Protein AF-A0A2E3AUA0-F1 (afdb_monomer_lite)

Secondary structure (DSSP, 8-state):
----PPP----TT---HHHHHHHHHHS--------TT-----TT----HHHHHHHHS---TTSPPPPPPPS--PPP-PPPPP-PPPPEEE---HHHHHHHHHHHHHHHHTS----------EEE--HHHHHSSTT-STT-EEEEEE-TTSSEEEEEEE-HHHHHHHHHHHTT------PPPPPPHHHHHHHHT-

Radius of gyration: 30.03 Å; chains: 1; bounding box: 67×58×74 Å

Sequence (194 aa):
MTNDLPLAADDGWDMSPRREADIMLDMPTTFEPITPDRPIPTSRGVLSAAEIEALLRPNLDDMPEPESEPVKVTDVDVPNLRKLAPAEPTEITEDARRIASRLTLALRDGCGLKAAALARASARGSFDQGLATECAGRGSAIACYSAPGGEIAAMLVISASLANALIETACGGKPTQGHHRALTPMDAALLEGL

pLDDT: mean 77.23, std 15.39, range [37.91, 96.12]

Foldseek 3Di:
DDDDDDDDDPPVVDDPPVNVVVVVVPPPPPPPPPDVPDWDDDPPGDDDPVVVVCVVDPPCVPPPDPDPDPPDDDDDPDDDDPPDDAFAWDDCDPVNQVVQQVVCVCCCPVQVHNDGGGDDTDGDDDPVNVCSDPQHDAQKDKDFDDDPVRHGPDIDIGHNQRLQQSLCSLVVHHRDPDDRHHQDPVSVVSVVSD

Structure (mmCIF, N/CA/C/O backbone):
data_AF-A0A2E3AUA0-F1
#
_entry.id   AF-A0A2E3AUA0-F1
#
loop_
_atom_site.group_PDB
_atom_site.id
_atom_site.type_symbol
_atom_site.label_atom_id
_atom_site.label_alt_id
_atom_site.label_comp_id
_atom_site.label_asym_id
_atom_site.label_entity_id
_atom_site.label_seq_id
_atom_site.pdbx_PDB_ins_code
_atom_site.Cartn_x
_atom_site.Cartn_y
_atom_site.Cartn_z
_atom_site.occupancy
_atom_site.B_iso_or_equiv
_atom_site.auth_seq_id
_atom_site.auth_comp_id
_atom_site.auth_asym_id
_atom_site.auth_atom_id
_atom_site.pdbx_PDB_model_num
ATOM 1 N N . MET A 1 1 ? 46.225 21.470 -34.589 1.00 37.91 1 MET A N 1
ATOM 2 C CA . MET A 1 1 ? 44.781 21.272 -34.359 1.00 37.91 1 MET A CA 1
ATOM 3 C C . MET A 1 1 ? 44.632 19.850 -33.866 1.00 37.91 1 MET A C 1
ATOM 5 O O . MET A 1 1 ? 44.746 18.927 -34.659 1.00 37.91 1 MET A O 1
ATOM 9 N N . THR A 1 2 ? 44.566 19.695 -32.550 1.00 38.38 2 THR A N 1
ATOM 10 C CA . THR A 1 2 ? 44.567 18.405 -31.856 1.00 38.38 2 THR A CA 1
ATOM 11 C C . THR A 1 2 ? 43.111 18.083 -31.546 1.00 38.38 2 THR A C 1
ATOM 13 O O . THR A 1 2 ? 42.451 18.869 -30.872 1.00 38.38 2 THR A O 1
ATOM 16 N N . ASN A 1 3 ? 42.590 17.009 -32.135 1.00 43.16 3 ASN A N 1
ATOM 17 C CA . ASN A 1 3 ? 41.226 16.544 -31.904 1.00 43.16 3 ASN A CA 1
ATOM 18 C C . ASN A 1 3 ? 41.243 15.672 -30.641 1.00 43.16 3 ASN A C 1
ATOM 20 O O . ASN A 1 3 ? 41.498 14.475 -30.729 1.00 43.16 3 ASN A O 1
ATOM 24 N N . ASP A 1 4 ? 41.014 16.282 -29.479 1.00 44.56 4 ASP A N 1
ATOM 25 C CA . ASP A 1 4 ? 40.711 15.553 -28.246 1.00 44.56 4 ASP A CA 1
ATOM 26 C C . ASP A 1 4 ? 39.205 15.287 -28.210 1.00 44.56 4 ASP A C 1
ATOM 28 O O . ASP A 1 4 ? 38.406 16.114 -27.769 1.00 44.56 4 ASP A O 1
ATOM 32 N N . LEU A 1 5 ? 38.810 14.126 -28.731 1.00 49.91 5 LEU A N 1
ATOM 33 C CA . LEU A 1 5 ? 37.529 13.530 -28.370 1.00 49.91 5 LEU A CA 1
ATOM 34 C C . LEU A 1 5 ? 37.682 12.937 -26.961 1.00 49.91 5 LEU A C 1
ATOM 36 O O . LEU A 1 5 ? 38.680 12.254 -26.713 1.00 49.91 5 LEU A O 1
ATOM 40 N N . PRO A 1 6 ? 36.738 13.171 -26.034 1.00 48.25 6 PRO A N 1
ATOM 41 C CA . PRO A 1 6 ? 36.793 12.541 -24.726 1.00 48.25 6 PRO A CA 1
ATOM 42 C C . PRO A 1 6 ? 36.701 11.024 -24.910 1.00 48.25 6 PRO A C 1
ATOM 44 O O . PRO A 1 6 ? 35.772 10.523 -25.546 1.00 48.25 6 PRO A O 1
ATOM 47 N N . LEU A 1 7 ? 37.702 10.315 -24.378 1.00 51.81 7 LEU A N 1
ATOM 48 C CA . LEU A 1 7 ? 37.681 8.867 -24.191 1.00 51.81 7 LEU A CA 1
ATOM 49 C C . LEU A 1 7 ? 36.338 8.492 -23.565 1.00 51.81 7 LEU A C 1
ATOM 51 O O . LEU A 1 7 ? 35.952 9.087 -22.556 1.00 51.81 7 LEU A O 1
ATOM 55 N N . ALA A 1 8 ? 35.637 7.563 -24.219 1.00 49.66 8 ALA A N 1
ATOM 56 C CA . ALA A 1 8 ? 34.369 7.021 -23.765 1.00 49.66 8 ALA A CA 1
ATOM 57 C C . ALA A 1 8 ? 34.464 6.728 -22.266 1.00 49.66 8 ALA A C 1
ATOM 59 O O . ALA A 1 8 ? 35.377 6.032 -21.816 1.00 49.66 8 ALA A O 1
ATOM 60 N N . ALA A 1 9 ? 33.572 7.356 -21.503 1.00 47.06 9 ALA A N 1
ATOM 61 C CA . ALA A 1 9 ? 33.380 6.997 -20.119 1.00 47.06 9 ALA A CA 1
ATOM 62 C C . ALA A 1 9 ? 33.012 5.513 -20.078 1.00 47.06 9 ALA A C 1
ATOM 64 O O . ALA A 1 9 ? 32.315 5.014 -20.958 1.00 47.06 9 ALA A O 1
ATOM 65 N N . ASP A 1 10 ? 33.552 4.840 -19.072 1.00 54.06 10 ASP A N 1
ATOM 66 C CA . ASP A 1 10 ? 33.241 3.481 -18.652 1.00 54.06 10 ASP A CA 1
ATOM 67 C C . ASP A 1 10 ? 31.748 3.432 -18.273 1.00 54.06 10 ASP A C 1
ATOM 69 O O . ASP A 1 10 ? 31.347 3.576 -17.114 1.00 54.06 10 ASP A O 1
ATOM 73 N N . ASP A 1 11 ? 30.899 3.389 -19.298 1.00 53.44 11 ASP A N 1
ATOM 74 C CA . ASP A 1 11 ? 29.475 3.155 -19.189 1.00 53.44 11 ASP A CA 1
ATOM 75 C C . ASP A 1 11 ? 29.380 1.726 -18.657 1.00 53.44 11 ASP A C 1
ATOM 77 O O . ASP A 1 11 ? 29.707 0.797 -19.388 1.00 53.44 11 ASP A O 1
ATOM 81 N N . GLY A 1 12 ? 28.990 1.545 -17.387 1.00 54.12 12 GLY A N 1
ATOM 82 C CA . GLY A 1 12 ? 28.997 0.279 -16.621 1.00 54.12 12 GLY A CA 1
ATOM 83 C C . GLY A 1 12 ? 28.189 -0.910 -17.187 1.00 54.12 12 GLY A C 1
ATOM 84 O O . GLY A 1 12 ? 27.743 -1.779 -16.440 1.00 54.12 12 GLY A O 1
ATOM 85 N N . TRP A 1 13 ? 27.976 -0.918 -18.496 1.00 54.69 13 TRP A N 1
ATOM 86 C CA . TRP A 1 13 ? 27.716 -2.024 -19.403 1.00 54.69 13 TRP A CA 1
ATOM 87 C C . TRP A 1 13 ? 28.974 -2.808 -19.799 1.00 54.69 13 TRP A C 1
ATOM 89 O O . TRP A 1 13 ? 28.825 -3.893 -20.365 1.00 54.69 13 TRP A O 1
ATOM 99 N N . ASP A 1 14 ? 30.181 -2.313 -19.504 1.00 63.12 14 ASP A N 1
ATOM 100 C CA . ASP A 1 14 ? 31.408 -3.049 -19.811 1.00 63.12 14 ASP A CA 1
ATOM 101 C C . ASP A 1 14 ? 31.479 -4.356 -19.006 1.00 63.12 14 ASP A C 1
ATOM 103 O O . ASP A 1 14 ? 31.513 -4.411 -17.769 1.00 63.12 14 ASP A O 1
ATOM 107 N N . MET A 1 15 ? 31.449 -5.463 -19.744 1.00 62.53 15 MET A N 1
ATOM 108 C CA . MET A 1 15 ? 31.553 -6.801 -19.187 1.00 62.53 15 MET A CA 1
ATOM 109 C C . MET A 1 15 ? 32.950 -6.984 -18.600 1.00 62.53 15 MET A C 1
ATOM 111 O O . MET A 1 15 ? 33.955 -6.829 -19.283 1.00 62.53 15 MET A O 1
ATOM 115 N N . SER A 1 16 ? 33.035 -7.344 -17.315 1.00 67.00 16 SER A N 1
ATOM 116 C CA . SER A 1 16 ? 34.340 -7.558 -16.682 1.00 67.00 16 SER A CA 1
ATOM 117 C C . SER A 1 16 ? 35.151 -8.619 -17.457 1.00 67.00 16 SER A C 1
ATOM 119 O O . SER A 1 16 ? 34.565 -9.650 -17.807 1.00 67.00 16 SER A O 1
ATOM 121 N N . PRO A 1 17 ? 36.482 -8.476 -17.614 1.00 68.50 17 PRO A N 1
ATOM 122 C CA . PRO A 1 17 ? 37.313 -9.428 -18.367 1.00 68.50 17 PRO A CA 1
ATOM 123 C C . PRO A 1 17 ? 37.201 -10.887 -17.893 1.00 68.50 17 PRO A C 1
ATOM 125 O O . PRO A 1 17 ? 37.417 -11.826 -18.651 1.00 68.50 17 PRO A O 1
ATOM 128 N N . ARG A 1 18 ? 36.832 -11.096 -16.621 1.00 65.12 18 ARG A N 1
ATOM 129 C CA . ARG A 1 18 ? 36.556 -12.430 -16.062 1.00 65.12 18 ARG A CA 1
ATOM 130 C C . ARG A 1 18 ? 35.257 -13.040 -16.600 1.00 65.12 18 ARG A C 1
ATOM 132 O O . ARG A 1 18 ? 35.226 -14.231 -16.868 1.00 65.12 18 ARG A O 1
ATOM 139 N N . ARG A 1 19 ? 34.209 -12.227 -16.776 1.00 62.75 19 ARG A N 1
ATOM 140 C CA . ARG A 1 19 ? 32.931 -12.641 -17.381 1.00 62.75 19 ARG A CA 1
ATOM 141 C C . ARG A 1 19 ? 33.076 -12.909 -18.875 1.00 62.75 19 ARG A C 1
ATOM 143 O O . ARG A 1 19 ? 32.478 -13.857 -19.362 1.00 62.75 19 ARG A O 1
ATOM 150 N N . GLU A 1 20 ? 33.871 -12.109 -19.584 1.00 63.19 20 GLU A N 1
ATOM 151 C CA . GLU A 1 20 ? 34.195 -12.393 -20.988 1.00 63.19 20 GLU A CA 1
ATOM 152 C C . GLU A 1 20 ? 34.939 -13.724 -21.133 1.00 63.19 20 GLU A C 1
ATOM 154 O O . GLU A 1 20 ? 34.593 -14.526 -21.998 1.00 63.19 20 GLU A O 1
ATOM 159 N N . ALA A 1 21 ? 35.911 -13.997 -20.255 1.00 62.41 21 ALA A N 1
ATOM 160 C CA . ALA A 1 21 ? 36.646 -15.258 -20.266 1.00 62.41 21 ALA A CA 1
ATOM 161 C C . ALA A 1 21 ? 35.750 -16.475 -19.975 1.00 62.41 21 ALA A C 1
ATOM 163 O O . ALA A 1 21 ? 35.903 -17.488 -20.648 1.00 62.41 21 ALA A O 1
ATOM 164 N N . ASP A 1 22 ? 34.804 -16.369 -19.034 1.00 64.25 22 ASP A N 1
ATOM 165 C CA . ASP A 1 22 ? 33.843 -17.442 -18.725 1.00 64.25 22 ASP A CA 1
ATOM 166 C C . ASP A 1 22 ? 32.903 -17.732 -19.906 1.00 64.25 22 ASP A C 1
ATOM 168 O O . ASP A 1 22 ? 32.693 -18.889 -20.258 1.00 64.25 22 ASP A O 1
ATOM 172 N N . ILE A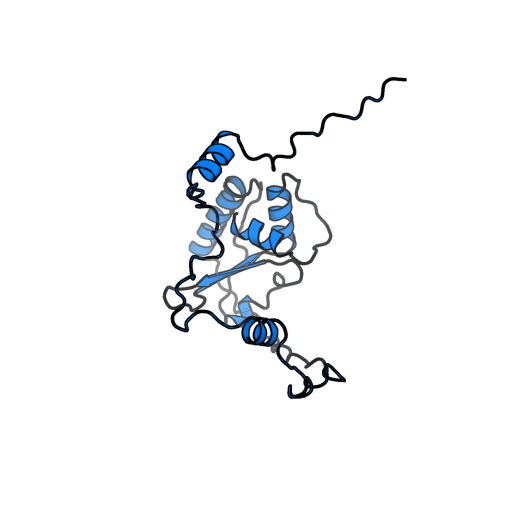 1 2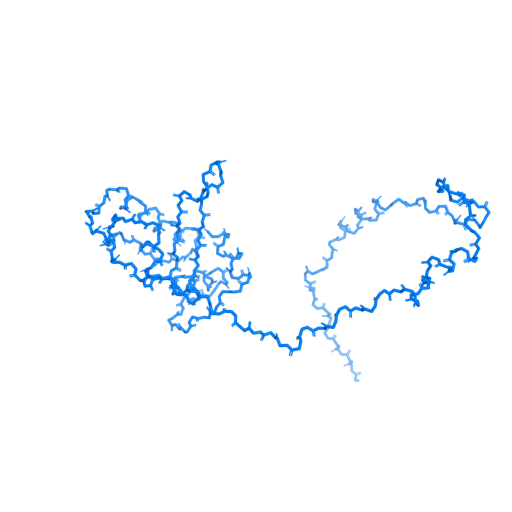3 ? 32.391 -16.695 -20.579 1.00 60.84 23 ILE A N 1
ATOM 173 C CA . ILE A 1 23 ? 31.523 -16.853 -21.761 1.00 60.84 23 ILE A CA 1
ATOM 174 C C . ILE A 1 23 ? 32.292 -17.485 -22.927 1.00 60.84 23 ILE A C 1
ATOM 176 O O . ILE A 1 23 ? 31.766 -18.339 -23.640 1.00 60.84 23 ILE A O 1
ATOM 180 N N . MET A 1 24 ? 33.551 -17.087 -23.115 1.00 57.97 24 MET A N 1
ATOM 181 C CA . MET A 1 24 ? 34.426 -17.653 -24.143 1.00 57.97 24 MET A CA 1
ATOM 182 C C . MET A 1 24 ? 34.859 -19.094 -23.829 1.00 57.97 24 MET A C 1
ATOM 184 O O . MET A 1 24 ? 35.190 -19.830 -24.758 1.00 57.97 24 MET A O 1
ATOM 188 N N . LEU A 1 25 ? 34.858 -19.503 -22.552 1.00 57.53 25 LEU A N 1
ATOM 189 C CA . LEU A 1 25 ? 35.159 -20.876 -22.130 1.00 57.53 25 LEU A CA 1
ATOM 190 C C . LEU A 1 25 ? 33.973 -21.826 -22.335 1.00 57.53 25 LEU A C 1
ATOM 192 O O . LEU A 1 25 ? 34.185 -22.991 -22.665 1.00 57.53 25 LEU A O 1
ATOM 196 N N . ASP A 1 26 ? 32.751 -21.327 -22.133 1.00 53.75 26 ASP A N 1
ATOM 197 C CA . ASP A 1 26 ? 31.512 -22.117 -22.198 1.00 53.75 26 ASP A CA 1
ATOM 198 C C . ASP A 1 26 ? 30.899 -22.164 -23.609 1.00 53.75 26 ASP A C 1
ATOM 200 O O . ASP A 1 26 ? 29.951 -22.905 -23.877 1.00 53.75 26 ASP A O 1
ATOM 204 N N . MET A 1 27 ? 31.461 -21.407 -24.556 1.00 51.56 27 MET A N 1
ATOM 205 C CA . MET A 1 27 ? 31.172 -21.601 -25.970 1.00 51.56 27 MET A CA 1
ATOM 206 C C . MET A 1 27 ? 31.803 -22.931 -26.413 1.00 51.56 27 MET A C 1
ATOM 208 O O . MET A 1 27 ? 33.025 -23.074 -26.332 1.00 51.56 27 MET A O 1
ATOM 212 N N . PRO A 1 28 ? 31.030 -23.912 -26.918 1.00 55.09 28 PRO A N 1
ATOM 213 C CA . PRO A 1 28 ? 31.611 -25.134 -27.457 1.00 55.09 28 PRO A CA 1
ATOM 214 C C . PRO A 1 28 ? 32.513 -24.770 -28.645 1.00 55.09 28 PRO A C 1
ATOM 216 O O . PRO A 1 28 ? 32.049 -24.486 -29.744 1.00 55.09 28 PRO A O 1
ATOM 219 N N . THR A 1 29 ? 33.828 -24.757 -28.423 1.00 56.66 29 THR A N 1
ATOM 220 C CA . THR A 1 29 ? 34.849 -24.365 -29.414 1.00 56.66 29 THR A CA 1
ATOM 221 C C . THR A 1 29 ? 35.125 -25.445 -30.463 1.00 56.66 29 THR A C 1
ATOM 223 O O . THR A 1 29 ? 35.996 -25.286 -31.315 1.00 56.66 29 THR A O 1
ATOM 226 N N . THR A 1 30 ? 34.351 -26.530 -30.476 1.00 50.50 30 THR A N 1
ATOM 227 C CA . THR A 1 30 ? 34.346 -27.520 -31.561 1.00 50.50 30 THR A CA 1
ATOM 228 C C . THR A 1 30 ? 33.335 -27.124 -32.632 1.00 50.50 30 THR A C 1
ATOM 230 O O . THR A 1 30 ? 32.383 -27.838 -32.933 1.00 50.50 30 THR A O 1
ATOM 233 N N . PHE A 1 31 ? 33.579 -25.978 -33.265 1.00 51.78 31 PHE A N 1
ATOM 234 C CA . PHE A 1 31 ? 33.086 -25.765 -34.618 1.00 51.78 31 PHE A CA 1
ATOM 235 C C . PHE A 1 31 ? 33.994 -26.567 -35.550 1.00 51.78 31 PHE A C 1
ATOM 237 O O . PHE A 1 31 ? 34.982 -26.059 -36.078 1.00 51.78 31 PHE A O 1
ATOM 244 N N . GLU A 1 32 ? 33.686 -27.855 -35.722 1.00 51.31 32 GLU A N 1
ATOM 245 C CA . GLU A 1 32 ? 34.145 -28.546 -36.924 1.00 51.31 32 GLU A CA 1
ATOM 246 C C . GLU A 1 32 ? 33.666 -27.711 -38.124 1.00 51.31 32 GLU A C 1
ATOM 248 O O . GLU A 1 32 ? 32.490 -27.325 -38.155 1.00 51.31 32 GLU A O 1
ATOM 253 N N . PRO A 1 33 ? 34.538 -27.375 -39.093 1.00 54.75 33 PRO A N 1
ATOM 254 C CA . PRO A 1 33 ? 34.094 -26.692 -40.296 1.00 54.75 33 PRO A CA 1
ATOM 255 C C . PRO A 1 33 ? 32.969 -27.524 -40.908 1.00 54.75 33 PRO A C 1
ATOM 257 O O . PRO A 1 33 ? 33.138 -28.728 -41.121 1.00 54.75 33 PRO A O 1
ATOM 260 N N . ILE A 1 34 ? 31.816 -26.890 -41.144 1.00 50.75 34 ILE A N 1
ATOM 261 C CA . ILE A 1 34 ? 30.667 -27.517 -41.798 1.00 50.75 34 ILE A CA 1
ATOM 262 C C . ILE A 1 34 ? 31.132 -27.885 -43.202 1.00 50.75 34 ILE A C 1
ATOM 264 O O . ILE A 1 34 ? 31.130 -27.076 -44.128 1.00 50.75 34 ILE A O 1
ATOM 268 N N . THR A 1 35 ? 31.622 -29.109 -43.336 1.00 51.75 35 THR A N 1
ATOM 269 C CA . THR A 1 35 ? 31.894 -29.706 -44.628 1.00 51.75 35 THR A CA 1
ATOM 270 C C . THR A 1 35 ? 30.530 -29.942 -45.278 1.00 51.75 35 THR A C 1
ATOM 272 O O . THR A 1 35 ? 29.640 -30.504 -44.633 1.00 51.75 35 THR A O 1
ATOM 275 N N . PRO A 1 36 ? 30.324 -29.491 -46.527 1.00 55.72 36 PRO A N 1
ATOM 276 C CA . PRO A 1 36 ? 29.018 -29.540 -47.192 1.00 55.72 36 PRO A CA 1
ATOM 277 C C . PRO A 1 36 ? 28.474 -30.968 -47.369 1.00 55.72 36 PRO A C 1
ATOM 279 O O . PRO A 1 36 ? 27.290 -31.138 -47.637 1.00 55.72 36 PRO A O 1
ATOM 282 N N . ASP A 1 37 ? 29.319 -31.983 -47.178 1.00 56.38 37 ASP A N 1
ATOM 283 C CA . ASP A 1 37 ? 28.988 -33.401 -47.324 1.00 56.38 37 ASP A CA 1
ATOM 284 C C . ASP A 1 37 ? 28.508 -34.089 -46.037 1.00 56.38 37 ASP A C 1
ATOM 286 O O . ASP A 1 37 ? 28.234 -35.291 -46.064 1.00 56.38 37 ASP A O 1
ATOM 290 N N . ARG A 1 38 ? 28.387 -33.388 -44.898 1.00 52.88 38 ARG A N 1
ATOM 291 C CA . ARG A 1 38 ? 27.855 -34.013 -43.675 1.00 52.88 38 ARG A CA 1
ATOM 292 C C . ARG A 1 38 ? 26.360 -33.707 -43.507 1.00 52.88 38 ARG A C 1
ATOM 294 O O . ARG A 1 38 ? 26.012 -32.593 -43.115 1.00 52.88 38 ARG A O 1
ATOM 301 N N . PRO A 1 39 ? 25.454 -34.671 -43.758 1.00 55.06 39 PRO A N 1
ATOM 302 C CA . PRO A 1 39 ? 24.027 -34.453 -43.567 1.00 55.06 39 PRO A CA 1
ATOM 303 C C . PRO A 1 39 ? 23.721 -34.279 -42.076 1.00 55.06 39 PRO A C 1
ATOM 305 O O . PRO A 1 39 ? 24.037 -35.144 -41.257 1.00 55.06 39 PRO A O 1
ATOM 308 N N . ILE A 1 40 ? 23.096 -33.155 -41.721 1.00 54.53 40 ILE A N 1
ATOM 309 C CA . ILE A 1 40 ? 22.578 -32.920 -40.371 1.00 54.53 40 ILE A CA 1
ATOM 310 C C . ILE A 1 40 ? 21.423 -33.910 -40.159 1.00 54.53 40 ILE A C 1
ATOM 312 O O . ILE A 1 40 ? 20.458 -33.881 -40.930 1.00 54.53 40 ILE A O 1
ATOM 316 N N . PRO A 1 41 ? 21.485 -34.800 -39.154 1.00 45.62 41 PRO A N 1
ATOM 317 C CA . PRO A 1 41 ? 20.439 -35.782 -38.942 1.00 45.62 41 PRO A CA 1
ATOM 318 C C . PRO A 1 41 ? 19.235 -35.085 -38.308 1.00 45.62 41 PRO A C 1
ATOM 320 O O . PRO A 1 41 ? 19.135 -34.953 -37.092 1.00 45.62 41 PRO A O 1
ATOM 323 N N . THR A 1 42 ? 18.301 -34.632 -39.139 1.00 55.25 42 THR A N 1
ATOM 324 C CA . THR A 1 42 ? 16.920 -34.420 -38.703 1.00 55.25 42 THR A CA 1
ATOM 325 C C . THR A 1 42 ? 16.113 -35.669 -39.044 1.00 55.25 42 THR A C 1
ATOM 327 O O . THR A 1 42 ? 16.411 -36.379 -40.006 1.00 55.25 42 THR A O 1
ATOM 330 N N . SER A 1 43 ? 15.088 -35.966 -38.248 1.00 54.69 43 SER A N 1
ATOM 331 C CA . SER A 1 43 ? 14.261 -37.183 -38.324 1.00 54.69 43 SER A CA 1
ATOM 332 C C . SER A 1 43 ? 13.533 -37.405 -39.664 1.00 54.69 43 SER A C 1
ATOM 334 O O . SER A 1 43 ? 12.856 -38.419 -39.821 1.00 54.69 43 SER A O 1
ATOM 336 N N . ARG A 1 44 ? 13.672 -36.487 -40.632 1.00 59.00 44 ARG A N 1
ATOM 337 C CA . ARG A 1 44 ? 12.991 -36.484 -41.935 1.00 59.00 44 ARG A CA 1
ATOM 338 C C . ARG A 1 44 ? 13.914 -36.598 -43.164 1.00 59.00 44 ARG A C 1
ATOM 340 O O . ARG A 1 44 ? 13.392 -36.645 -44.270 1.00 59.00 44 ARG A O 1
ATOM 347 N N . GLY A 1 45 ? 15.238 -36.695 -42.993 1.00 65.62 45 GLY A N 1
ATOM 348 C CA . GLY A 1 45 ? 16.206 -36.733 -44.106 1.00 65.62 45 GLY A CA 1
ATOM 349 C C . GLY A 1 45 ? 16.603 -35.347 -44.643 1.00 65.62 45 GLY A C 1
ATOM 350 O O . GLY A 1 45 ? 16.125 -34.324 -44.155 1.00 65.62 45 GLY A O 1
ATOM 351 N N . VAL A 1 46 ? 17.524 -35.310 -45.620 1.00 62.47 46 VAL A N 1
ATOM 352 C CA . VAL A 1 46 ? 17.986 -34.066 -46.270 1.00 62.47 46 VAL A CA 1
ATOM 353 C C . VAL A 1 46 ? 16.866 -33.534 -47.161 1.00 62.47 46 VAL A C 1
ATOM 355 O O . VAL A 1 46 ? 16.551 -34.143 -48.181 1.00 62.47 46 VAL A O 1
ATOM 358 N N . LEU A 1 47 ? 16.268 -32.410 -46.765 1.00 67.38 47 LEU A N 1
ATOM 359 C CA . LEU A 1 47 ? 15.280 -31.709 -47.580 1.00 67.38 47 LEU A CA 1
ATOM 360 C C . LEU A 1 47 ? 15.942 -31.189 -48.856 1.00 67.38 47 LEU A C 1
ATOM 362 O O . LEU A 1 47 ? 17.051 -30.648 -48.828 1.00 67.38 47 LEU A O 1
ATOM 366 N N . SER A 1 48 ? 15.254 -31.350 -49.980 1.00 75.88 48 SER A N 1
ATOM 367 C CA . SER A 1 48 ? 15.688 -30.765 -51.244 1.00 75.88 48 SER A CA 1
ATOM 368 C C . SER A 1 48 ? 15.676 -29.234 -51.161 1.00 75.88 48 SER A C 1
ATOM 370 O O . SER A 1 48 ? 14.910 -28.641 -50.400 1.00 75.88 48 SER A O 1
ATOM 372 N N . ALA A 1 49 ? 16.500 -28.565 -51.974 1.00 74.44 49 ALA A N 1
ATOM 373 C CA . ALA A 1 49 ? 16.542 -27.099 -52.015 1.00 74.44 49 ALA A CA 1
ATOM 374 C C . ALA A 1 49 ? 15.156 -26.472 -52.286 1.00 74.44 49 ALA A C 1
ATOM 376 O O . ALA A 1 49 ? 14.837 -25.428 -51.726 1.00 74.44 49 ALA A O 1
ATOM 377 N N . ALA A 1 50 ? 14.313 -27.151 -53.074 1.00 75.31 50 ALA A N 1
ATOM 378 C CA . ALA A 1 50 ? 12.943 -26.732 -53.361 1.00 75.31 50 ALA A CA 1
ATOM 379 C C . ALA A 1 50 ? 12.009 -26.841 -52.141 1.00 75.31 50 ALA A C 1
ATOM 381 O O . ALA A 1 50 ? 11.166 -25.975 -51.931 1.00 75.31 50 ALA A O 1
ATOM 382 N N . GLU A 1 51 ? 12.165 -27.870 -51.304 1.00 75.56 51 GLU A N 1
ATOM 383 C CA . GLU A 1 51 ? 11.399 -27.997 -50.056 1.00 75.56 51 GLU A CA 1
ATOM 384 C C . GLU A 1 51 ? 11.839 -26.967 -49.015 1.00 75.56 51 GLU A C 1
ATOM 386 O O . GLU A 1 51 ? 11.005 -26.414 -48.302 1.00 75.56 51 GLU A O 1
ATOM 391 N N . ILE A 1 52 ? 13.141 -26.676 -48.948 1.00 73.12 52 ILE A N 1
ATOM 392 C CA . ILE A 1 52 ? 13.671 -25.620 -48.079 1.00 73.12 52 ILE A CA 1
ATOM 393 C C . ILE A 1 52 ? 13.104 -24.260 -48.506 1.00 73.12 52 ILE A C 1
ATOM 395 O O . ILE A 1 52 ? 12.651 -23.494 -47.658 1.00 73.12 52 ILE A O 1
ATOM 399 N N . GLU A 1 53 ? 13.068 -23.972 -49.809 1.00 74.50 53 GLU A N 1
ATOM 400 C CA . GLU A 1 53 ? 12.490 -22.729 -50.325 1.00 74.50 53 GLU A CA 1
ATOM 401 C C . GLU A 1 53 ? 10.980 -22.634 -50.050 1.00 74.50 53 GLU A C 1
ATOM 403 O O . GLU A 1 53 ? 10.505 -21.576 -49.638 1.00 74.50 53 GLU A O 1
ATOM 408 N N . ALA A 1 54 ? 10.242 -23.743 -50.168 1.00 77.06 54 ALA A N 1
ATOM 409 C CA . ALA A 1 54 ? 8.814 -23.800 -49.847 1.00 77.06 54 ALA A CA 1
ATOM 410 C C . ALA A 1 54 ? 8.514 -23.599 -48.348 1.00 77.06 54 ALA A C 1
ATOM 412 O O . ALA A 1 54 ? 7.495 -23.008 -47.997 1.00 77.06 54 ALA A O 1
ATOM 413 N N . LEU A 1 55 ? 9.397 -24.058 -47.453 1.00 72.19 55 LEU A N 1
ATOM 414 C CA . LEU A 1 55 ? 9.273 -23.815 -46.009 1.00 72.19 55 LEU A CA 1
ATOM 415 C C . LEU A 1 55 ? 9.626 -22.373 -45.628 1.00 72.19 55 LEU A C 1
ATOM 417 O O . LEU A 1 55 ? 9.010 -21.808 -44.727 1.00 72.19 55 LEU A O 1
ATOM 421 N N . LEU A 1 56 ? 10.620 -21.781 -46.296 1.00 75.88 56 LEU A N 1
ATOM 422 C CA . LEU A 1 56 ? 11.050 -20.402 -46.047 1.00 75.88 56 LEU A CA 1
ATOM 423 C C . LEU A 1 56 ? 10.095 -19.367 -46.648 1.00 75.88 56 LEU A C 1
ATOM 425 O O . LEU A 1 56 ? 10.056 -18.228 -46.185 1.00 75.88 56 LEU A O 1
ATOM 429 N N . ARG A 1 57 ? 9.331 -19.749 -47.674 1.00 75.00 57 ARG A N 1
ATOM 430 C CA . ARG A 1 57 ? 8.305 -18.918 -48.307 1.00 75.00 57 ARG A CA 1
ATOM 431 C C . ARG A 1 57 ? 7.011 -19.719 -48.423 1.00 75.00 57 ARG A C 1
ATOM 433 O O . ARG A 1 57 ? 6.679 -20.171 -49.521 1.00 75.00 57 ARG A O 1
ATOM 440 N N . PRO A 1 58 ? 6.290 -19.913 -47.303 1.00 70.12 58 PRO A N 1
ATOM 441 C CA . PRO A 1 58 ? 4.983 -20.546 -47.341 1.00 70.12 58 PRO A CA 1
ATOM 442 C C . PRO A 1 58 ? 4.113 -19.805 -48.353 1.00 70.12 58 PRO A C 1
ATOM 444 O O . PRO A 1 58 ? 4.094 -18.574 -48.360 1.00 70.12 58 PRO A O 1
ATOM 447 N N . ASN A 1 59 ? 3.417 -20.539 -49.219 1.00 67.56 59 ASN A N 1
ATOM 448 C CA . ASN A 1 59 ? 2.450 -19.910 -50.102 1.00 67.56 59 ASN A CA 1
ATOM 449 C C . ASN A 1 59 ? 1.260 -19.442 -49.250 1.00 67.56 59 ASN A C 1
ATOM 451 O O . ASN A 1 59 ? 0.538 -20.268 -48.693 1.00 67.56 59 ASN A O 1
ATOM 455 N N . LEU A 1 60 ? 1.116 -18.126 -49.092 1.00 66.12 60 LEU A N 1
ATOM 456 C CA . LEU A 1 60 ? 0.102 -17.493 -48.242 1.00 66.12 60 LEU A CA 1
ATOM 457 C C . LEU A 1 60 ? -1.181 -17.149 -49.014 1.00 66.12 60 LEU A C 1
ATOM 459 O O . LEU A 1 60 ? -2.097 -16.585 -48.423 1.00 66.12 60 LEU A O 1
ATOM 463 N N . ASP A 1 61 ? -1.260 -17.502 -50.301 1.00 73.38 61 ASP A N 1
ATOM 464 C CA . ASP A 1 61 ? -2.402 -17.189 -51.171 1.00 73.38 61 ASP A CA 1
ATOM 465 C C . ASP A 1 61 ? -3.721 -17.846 -50.708 1.00 73.38 61 ASP A C 1
ATOM 467 O O . ASP A 1 61 ? -4.795 -17.344 -51.021 1.00 73.38 61 ASP A O 1
ATOM 471 N N . ASP A 1 62 ? -3.645 -18.937 -49.934 1.00 70.00 62 ASP A N 1
ATOM 472 C CA . ASP A 1 62 ? -4.796 -19.673 -49.376 1.00 70.00 62 ASP A CA 1
ATOM 473 C C . ASP A 1 62 ? -5.077 -19.329 -47.896 1.00 70.00 62 ASP A C 1
ATOM 475 O O . ASP A 1 62 ? -5.863 -20.001 -47.220 1.00 70.00 62 ASP A O 1
ATOM 479 N N . MET A 1 63 ? -4.412 -18.308 -47.344 1.00 71.19 63 MET A N 1
ATOM 480 C CA . MET A 1 63 ? -4.654 -17.888 -45.966 1.00 71.19 63 MET A CA 1
ATOM 481 C C . MET A 1 63 ? -6.003 -17.153 -45.893 1.00 71.19 63 MET A C 1
ATOM 483 O O . MET A 1 63 ? -6.233 -16.248 -46.699 1.00 71.19 63 MET A O 1
ATOM 487 N N . PRO A 1 64 ? -6.905 -17.505 -44.954 1.00 75.75 64 PRO A N 1
ATOM 488 C CA . PRO A 1 64 ? -8.138 -16.748 -44.777 1.00 75.75 64 PRO A CA 1
ATOM 489 C C . PRO A 1 64 ? -7.788 -15.279 -44.541 1.00 75.75 64 PRO A C 1
ATOM 491 O O . PRO A 1 64 ? -6.850 -14.981 -43.793 1.00 75.75 64 PRO A O 1
ATOM 494 N N . GLU A 1 65 ? -8.518 -14.374 -45.201 1.00 75.69 65 GLU A N 1
ATOM 495 C CA . GLU A 1 65 ? -8.322 -12.940 -45.005 1.00 75.69 65 GLU A CA 1
ATOM 496 C C . GLU A 1 65 ? -8.366 -12.636 -43.501 1.00 75.69 65 GLU A C 1
ATOM 498 O O . GLU A 1 65 ? -9.260 -13.140 -42.807 1.00 75.69 65 GLU A O 1
ATOM 503 N N . PRO A 1 66 ? -7.397 -11.867 -42.969 1.00 72.69 66 PRO A N 1
ATOM 504 C CA . PRO A 1 66 ? -7.417 -11.499 -41.565 1.00 72.69 66 PRO A CA 1
ATOM 505 C C . PRO A 1 66 ? -8.750 -10.816 -41.269 1.00 72.69 66 PRO A C 1
ATOM 507 O O . PRO A 1 66 ? -9.174 -9.931 -42.018 1.00 72.69 66 PRO A O 1
ATOM 510 N N . GLU A 1 67 ? -9.419 -11.244 -40.194 1.00 73.94 67 GLU A N 1
ATOM 511 C CA . GLU A 1 67 ? -10.649 -10.595 -39.748 1.00 73.94 67 GLU A CA 1
ATOM 512 C C . GLU A 1 67 ? -10.389 -9.090 -39.647 1.00 73.94 67 GLU A C 1
ATOM 514 O O . GLU A 1 67 ? -9.422 -8.652 -39.018 1.00 73.94 67 GLU A O 1
ATOM 519 N N . SER A 1 68 ? -11.215 -8.301 -40.338 1.00 74.06 68 SER A N 1
ATOM 520 C CA . SER A 1 68 ? -11.054 -6.853 -40.400 1.00 74.06 68 SER A CA 1
ATOM 521 C C . SER A 1 68 ? -10.983 -6.279 -38.989 1.00 74.06 68 SER A C 1
ATOM 523 O O . SER A 1 68 ? -11.848 -6.598 -38.166 1.00 74.06 68 SER A O 1
ATOM 525 N N . GLU A 1 69 ? -10.004 -5.407 -38.732 1.00 69.62 69 GLU A N 1
ATOM 526 C CA . GLU A 1 69 ? -9.918 -4.688 -37.462 1.00 69.62 69 GLU A CA 1
ATOM 527 C C . GLU A 1 69 ? -11.287 -4.072 -37.123 1.00 69.62 69 GLU A C 1
ATOM 529 O O . GLU A 1 69 ? -11.952 -3.513 -38.007 1.00 69.62 69 GLU A O 1
ATOM 534 N N . PRO A 1 70 ? -11.758 -4.197 -35.871 1.00 67.75 70 PRO A N 1
ATOM 535 C CA . PRO A 1 70 ? -13.094 -3.756 -35.510 1.00 67.75 70 PRO A CA 1
ATOM 536 C C . PRO A 1 70 ? -13.258 -2.264 -35.821 1.00 67.75 70 PRO A C 1
ATOM 538 O O . PRO A 1 70 ? -12.606 -1.409 -35.227 1.00 67.75 70 PRO A O 1
ATOM 541 N N . VAL A 1 71 ? -14.184 -1.953 -36.737 1.00 72.50 71 VAL A N 1
ATOM 542 C CA . VAL A 1 71 ? -14.455 -0.595 -37.258 1.00 72.50 71 VAL A CA 1
ATOM 543 C C . VAL A 1 71 ? -14.789 0.403 -36.143 1.00 72.50 71 VAL A C 1
ATOM 545 O O . VAL A 1 71 ? -14.601 1.610 -36.297 1.00 72.50 71 VAL A O 1
ATOM 548 N N . LYS A 1 72 ? -15.302 -0.089 -35.011 1.00 72.38 72 LYS A N 1
ATOM 549 C CA . LYS A 1 72 ? -15.560 0.703 -33.811 1.00 72.38 72 LYS A CA 1
ATOM 550 C C . LYS A 1 72 ? -15.231 -0.107 -32.569 1.00 72.38 72 LYS A C 1
ATOM 552 O O . LYS A 1 72 ? -15.911 -1.080 -32.259 1.00 72.38 72 LYS A O 1
ATOM 557 N N . VAL A 1 73 ? -14.243 0.369 -31.825 1.00 71.62 73 VAL A N 1
ATOM 558 C CA . VAL A 1 73 ? -14.098 0.047 -30.409 1.00 71.62 73 VAL A CA 1
ATOM 559 C C . VAL A 1 73 ? -15.109 0.919 -29.672 1.00 71.62 73 VAL A C 1
ATOM 561 O O . VAL A 1 73 ? -14.984 2.141 -29.650 1.00 71.62 73 VAL A O 1
ATOM 564 N N . THR A 1 74 ? -16.177 0.314 -29.160 1.00 73.31 74 THR A N 1
ATOM 565 C CA . THR A 1 74 ? -17.108 1.001 -28.261 1.00 73.31 74 THR A CA 1
ATOM 566 C C . THR A 1 74 ? -16.648 0.774 -26.836 1.00 73.31 74 THR A C 1
ATOM 568 O O . THR A 1 74 ? -16.579 -0.379 -26.404 1.00 73.31 74 THR A O 1
ATOM 571 N N . ASP A 1 75 ? -16.367 1.855 -26.115 1.00 71.31 75 ASP A N 1
ATOM 572 C CA . ASP A 1 75 ? -16.105 1.781 -24.684 1.00 71.31 75 ASP A CA 1
ATOM 573 C C . ASP A 1 75 ? -17.313 1.142 -23.992 1.00 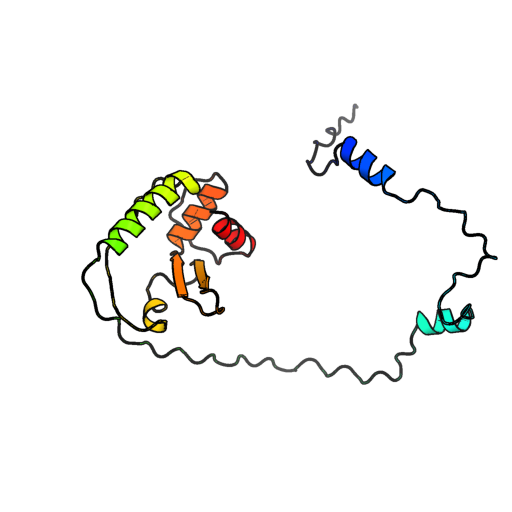71.31 75 ASP A C 1
ATOM 575 O O . ASP A 1 75 ? -18.444 1.626 -24.082 1.00 71.31 75 ASP A O 1
ATOM 579 N N . VAL A 1 76 ? -17.079 0.002 -23.346 1.00 76.69 76 VAL A N 1
ATOM 580 C CA . VAL A 1 76 ? -18.078 -0.627 -22.487 1.00 76.69 76 VAL A CA 1
ATOM 581 C C . VAL A 1 76 ? -18.053 0.132 -21.170 1.00 76.69 76 VAL A C 1
ATOM 583 O O . VAL A 1 76 ? -17.040 0.115 -20.470 1.00 76.69 76 VAL A O 1
ATOM 586 N N . ASP A 1 77 ? -19.164 0.786 -20.832 1.00 64.44 77 ASP A N 1
ATOM 587 C CA . ASP A 1 77 ? -19.318 1.444 -19.537 1.00 64.44 77 ASP A CA 1
ATOM 588 C C . 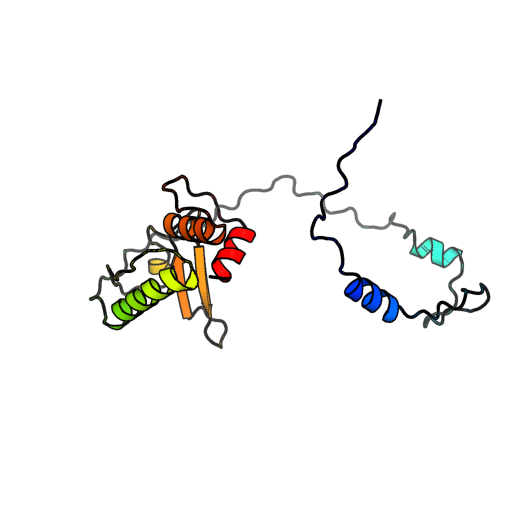ASP A 1 77 ? -19.167 0.400 -18.425 1.00 64.44 77 ASP A C 1
ATOM 590 O O . ASP A 1 77 ? -20.009 -0.486 -18.241 1.00 64.44 77 ASP A O 1
ATOM 594 N N . VAL A 1 78 ? -18.060 0.490 -17.687 1.00 66.25 78 VAL A N 1
ATOM 595 C CA . VAL A 1 78 ? -17.822 -0.354 -16.519 1.00 66.25 78 VAL A CA 1
ATOM 596 C C . VAL A 1 78 ? -18.844 0.052 -15.456 1.00 66.25 78 VAL A C 1
ATOM 598 O O . VAL A 1 78 ? -18.891 1.229 -15.084 1.00 66.25 78 VAL A O 1
ATOM 601 N N . PRO A 1 79 ? -19.675 -0.878 -14.947 1.00 60.72 79 PRO A N 1
ATOM 602 C CA . PRO A 1 79 ? -20.665 -0.550 -13.936 1.00 60.72 79 PRO A CA 1
ATOM 603 C C . PRO A 1 79 ? -19.989 0.106 -12.734 1.00 60.72 79 PRO A C 1
ATOM 605 O O . PRO A 1 79 ? -19.104 -0.486 -12.113 1.00 60.72 79 PRO A O 1
ATOM 608 N N . ASN A 1 80 ? -20.419 1.321 -12.387 1.00 61.16 80 ASN A N 1
ATOM 609 C CA . ASN A 1 80 ? -19.978 1.957 -11.153 1.00 61.16 80 ASN A CA 1
ATOM 610 C C . ASN A 1 80 ? -20.320 1.030 -9.982 1.00 61.16 80 ASN A C 1
ATOM 612 O O . ASN A 1 80 ? -21.491 0.693 -9.771 1.00 61.16 80 ASN A O 1
ATOM 616 N N . LEU A 1 81 ? -19.301 0.628 -9.219 1.00 61.69 81 LEU A N 1
ATOM 617 C CA . LEU A 1 81 ? -19.510 -0.117 -7.985 1.00 61.69 81 LEU A CA 1
ATOM 618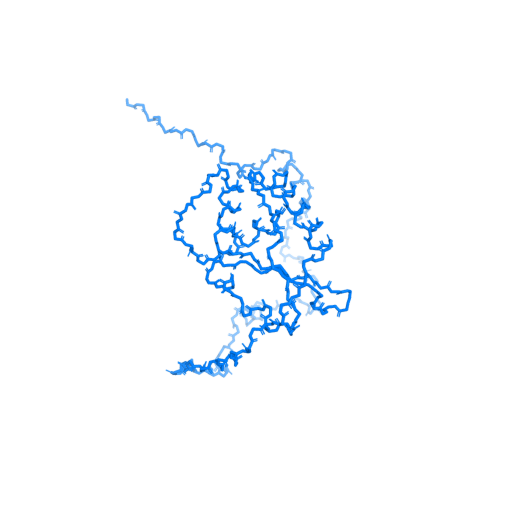 C C . LEU A 1 81 ? -20.450 0.713 -7.108 1.00 61.69 81 LEU A C 1
ATOM 620 O O . LEU A 1 81 ? -20.228 1.911 -6.899 1.00 61.69 81 LEU A O 1
ATOM 624 N N . ARG A 1 82 ? -21.546 0.100 -6.643 1.00 64.88 82 ARG A N 1
ATOM 625 C CA . ARG A 1 82 ? -22.498 0.778 -5.756 1.00 64.88 82 ARG A CA 1
ATOM 626 C C . ARG A 1 82 ? -21.712 1.359 -4.589 1.00 64.88 82 ARG A C 1
ATOM 628 O O . ARG A 1 82 ? -21.041 0.617 -3.879 1.00 64.88 82 ARG A O 1
ATOM 635 N N . LYS A 1 83 ? -21.817 2.675 -4.386 1.00 67.75 83 LYS A N 1
ATOM 636 C CA . LYS A 1 83 ? -21.208 3.347 -3.239 1.00 67.75 83 LYS A CA 1
ATOM 637 C C . LYS A 1 83 ? -21.824 2.761 -1.969 1.00 67.75 83 LYS A C 1
ATOM 639 O O . LYS A 1 83 ? -22.965 3.073 -1.631 1.00 67.75 83 LYS A O 1
ATOM 644 N N . LEU A 1 84 ? -21.096 1.851 -1.327 1.00 72.81 84 LEU A N 1
ATOM 645 C CA . LEU A 1 84 ? -21.517 1.236 -0.077 1.00 72.81 84 LEU A CA 1
ATOM 646 C C . LEU A 1 84 ? -21.513 2.289 1.032 1.00 72.81 84 LEU A C 1
ATOM 648 O O . LEU A 1 84 ? -20.757 3.263 0.989 1.00 72.81 84 LEU A O 1
ATOM 652 N N . ALA A 1 85 ? -22.373 2.091 2.030 1.00 80.94 85 ALA A N 1
ATOM 653 C CA . ALA A 1 85 ? -22.305 2.882 3.250 1.00 80.94 85 ALA A CA 1
ATOM 654 C C . ALA A 1 85 ? -20.911 2.722 3.894 1.00 80.94 85 ALA A C 1
ATOM 656 O O . ALA A 1 85 ? -20.297 1.663 3.726 1.00 80.94 85 ALA A O 1
ATOM 657 N N . PRO A 1 86 ? -20.403 3.730 4.624 1.00 82.00 86 PRO A N 1
ATOM 658 C CA . PRO A 1 86 ? -19.156 3.600 5.371 1.00 82.00 86 PRO A CA 1
ATOM 659 C C . PRO A 1 86 ? -19.187 2.392 6.317 1.00 82.00 86 PRO A C 1
ATOM 661 O O . PRO A 1 86 ? -20.241 2.056 6.858 1.00 82.00 86 PRO A O 1
ATOM 664 N N . ALA A 1 87 ? -18.033 1.755 6.516 1.00 88.69 87 ALA A N 1
ATOM 665 C CA . ALA A 1 87 ? -17.880 0.674 7.487 1.00 88.69 87 ALA A CA 1
ATOM 666 C C . ALA A 1 87 ? -18.184 1.158 8.918 1.00 88.69 87 ALA A C 1
ATOM 668 O O . ALA A 1 87 ? -18.003 2.335 9.241 1.00 88.69 87 ALA A O 1
ATOM 669 N N . GLU A 1 88 ? -18.621 0.244 9.786 1.00 91.12 88 GLU A N 1
ATOM 670 C CA . GLU A 1 88 ? -18.981 0.572 11.166 1.00 91.12 88 GLU A CA 1
ATOM 671 C C . GLU A 1 88 ? -17.719 0.885 11.985 1.00 91.12 88 GLU A C 1
ATOM 673 O O . GLU A 1 88 ? -16.822 0.038 12.063 1.00 91.12 88 GLU A O 1
ATOM 678 N N . PRO A 1 89 ? -17.605 2.077 12.603 1.00 91.56 89 PRO A N 1
ATOM 679 C CA . PRO A 1 89 ? -16.449 2.421 13.420 1.00 91.56 89 PRO A CA 1
ATOM 680 C C . PRO A 1 89 ? -16.294 1.479 14.614 1.00 91.56 89 PRO A C 1
ATOM 682 O O . PRO A 1 89 ? -17.263 1.083 15.257 1.00 91.56 89 PRO A O 1
ATOM 685 N N . THR A 1 90 ? -15.049 1.161 14.942 1.00 93.19 90 THR A N 1
ATOM 686 C CA . THR A 1 90 ? -14.673 0.302 16.069 1.00 93.19 90 THR A CA 1
ATOM 687 C C . THR A 1 90 ? -13.554 0.954 16.870 1.00 93.19 90 THR A C 1
ATOM 689 O O . THR A 1 90 ? -12.880 1.874 16.400 1.00 93.19 90 THR A O 1
ATOM 692 N N . GLU A 1 91 ? -13.341 0.475 18.092 1.00 94.62 91 GLU A N 1
ATOM 693 C CA . GLU A 1 91 ? -12.207 0.911 18.898 1.00 94.62 91 GLU A CA 1
ATOM 694 C C . GLU A 1 91 ? -10.872 0.497 18.263 1.00 94.62 91 GLU A C 1
ATOM 696 O O . GLU A 1 91 ? -10.747 -0.541 17.611 1.00 94.62 91 GLU A O 1
ATOM 701 N N . ILE A 1 92 ? -9.846 1.323 18.470 1.00 93.69 92 ILE A N 1
ATOM 702 C CA . ILE A 1 92 ? -8.496 1.047 17.978 1.00 93.69 92 ILE A CA 1
ATOM 703 C C . ILE A 1 92 ? -7.869 -0.034 18.857 1.00 93.69 92 ILE A C 1
ATOM 705 O O . ILE A 1 92 ? -7.504 0.226 20.006 1.00 93.69 92 ILE A O 1
ATOM 709 N N . THR A 1 93 ? -7.702 -1.223 18.286 1.00 93.75 93 THR A N 1
ATOM 710 C CA . THR A 1 93 ? -7.125 -2.388 18.963 1.00 93.75 93 THR A CA 1
ATOM 711 C C . THR A 1 93 ? -5.634 -2.209 19.269 1.00 93.75 93 THR A C 1
ATOM 713 O O . THR A 1 93 ? -4.931 -1.415 18.632 1.00 93.75 93 THR A O 1
ATOM 716 N N . GLU A 1 94 ? -5.114 -2.975 20.235 1.00 94.94 94 GLU A N 1
ATOM 717 C CA . GLU A 1 94 ? -3.666 -3.026 20.491 1.00 94.94 94 GLU A CA 1
ATOM 718 C C . GLU A 1 94 ? -2.879 -3.504 19.266 1.00 94.94 94 GLU A C 1
ATOM 720 O O . GLU A 1 94 ? -1.792 -2.989 19.000 1.00 94.94 94 GLU A O 1
ATOM 725 N N . ASP A 1 95 ? -3.440 -4.426 18.483 1.00 93.44 95 ASP A N 1
ATOM 726 C CA . ASP A 1 95 ? -2.813 -4.918 17.256 1.00 93.44 95 ASP A CA 1
ATOM 727 C C . ASP A 1 95 ? -2.641 -3.804 16.222 1.00 93.44 95 ASP A C 1
ATOM 729 O O . ASP A 1 95 ? -1.562 -3.668 15.646 1.00 93.44 95 ASP A O 1
ATOM 733 N N . ALA A 1 96 ? -3.643 -2.936 16.044 1.00 93.69 96 ALA A N 1
ATOM 734 C CA . ALA A 1 96 ? -3.533 -1.780 15.155 1.00 93.69 96 ALA A CA 1
ATOM 735 C C . ALA A 1 96 ? -2.410 -0.827 15.600 1.00 93.69 96 ALA A C 1
ATOM 737 O O . ALA A 1 96 ? -1.628 -0.344 14.777 1.00 93.69 96 ALA A O 1
ATOM 738 N N . ARG A 1 97 ? -2.274 -0.595 16.913 1.00 95.00 97 ARG A N 1
ATOM 739 C CA . ARG A 1 97 ? -1.177 0.217 17.468 1.00 95.00 97 ARG A CA 1
ATOM 740 C C . ARG A 1 97 ? 0.176 -0.451 17.247 1.00 95.00 97 ARG A C 1
ATOM 742 O O . ARG A 1 97 ? 1.117 0.216 16.827 1.00 95.00 97 ARG A O 1
ATOM 749 N N . ARG A 1 98 ? 0.265 -1.765 17.466 1.00 96.12 98 ARG A N 1
ATOM 750 C CA . ARG A 1 98 ? 1.480 -2.555 17.240 1.00 96.12 98 ARG A CA 1
ATOM 751 C C . ARG A 1 98 ? 1.908 -2.515 15.773 1.00 96.12 98 ARG A C 1
ATOM 753 O O . ARG A 1 98 ? 3.092 -2.328 15.499 1.00 96.12 98 ARG A O 1
ATOM 760 N N . ILE A 1 99 ? 0.966 -2.648 14.838 1.00 94.75 99 ILE A N 1
ATOM 761 C CA . ILE A 1 99 ? 1.223 -2.518 13.398 1.00 94.75 99 ILE A CA 1
ATOM 762 C C . ILE A 1 99 ? 1.752 -1.117 13.085 1.00 94.75 99 ILE A C 1
ATOM 764 O O . ILE A 1 99 ? 2.787 -1.002 12.437 1.00 94.75 99 ILE A O 1
ATOM 768 N N . ALA A 1 100 ? 1.122 -0.061 13.603 1.00 95.62 100 ALA A N 1
ATOM 769 C CA . ALA A 1 100 ? 1.579 1.313 13.392 1.00 95.62 100 ALA A CA 1
ATOM 770 C C . ALA A 1 100 ? 3.001 1.558 13.943 1.00 95.62 100 ALA A C 1
ATOM 772 O O . ALA A 1 100 ? 3.832 2.184 13.281 1.00 95.62 100 ALA A O 1
ATOM 773 N N . SER A 1 101 ? 3.332 1.014 15.118 1.00 95.69 101 SER A N 1
ATOM 774 C CA . SER A 1 101 ? 4.690 1.095 15.673 1.00 95.69 101 SER A CA 1
ATOM 775 C C . SER A 1 101 ? 5.716 0.357 14.810 1.00 95.69 101 SER A C 1
ATOM 777 O O . SER A 1 101 ? 6.798 0.885 14.562 1.00 95.69 101 SER A O 1
ATOM 779 N N . ARG A 1 102 ? 5.378 -0.837 14.306 1.00 94.88 102 ARG A N 1
ATOM 780 C CA . ARG A 1 102 ? 6.257 -1.599 13.403 1.00 94.88 102 ARG A CA 1
ATOM 781 C C . ARG A 1 102 ? 6.433 -0.899 12.061 1.00 94.88 102 ARG A C 1
ATOM 783 O O . ARG A 1 102 ? 7.550 -0.838 11.565 1.00 94.88 102 ARG A O 1
ATOM 790 N N . LEU A 1 103 ? 5.363 -0.324 11.519 1.00 93.38 103 LEU A N 1
ATOM 791 C CA . LEU A 1 103 ? 5.407 0.447 10.283 1.00 93.38 103 LEU A CA 1
ATOM 792 C C . LEU A 1 103 ? 6.288 1.691 10.436 1.00 93.38 103 LEU A C 1
ATOM 794 O O . LEU A 1 103 ? 7.073 1.993 9.552 1.00 93.38 103 LEU A O 1
ATOM 798 N N . THR A 1 104 ? 6.221 2.375 11.579 1.00 94.81 104 THR A N 1
ATOM 799 C CA . THR A 1 104 ? 7.110 3.510 11.887 1.00 94.81 104 THR A CA 1
ATOM 800 C C . THR A 1 104 ? 8.583 3.111 11.824 1.00 94.81 104 THR A C 1
ATOM 802 O O . THR A 1 104 ? 9.395 3.829 11.245 1.00 94.81 104 THR A O 1
ATOM 805 N N . LEU A 1 105 ? 8.927 1.958 12.405 1.00 94.06 105 LEU A N 1
ATOM 806 C CA . LEU A 1 105 ? 10.291 1.439 12.365 1.00 94.06 105 LEU A CA 1
ATOM 807 C C . LEU A 1 105 ? 10.695 1.053 10.935 1.00 94.06 105 LEU A C 1
ATOM 809 O O . LEU A 1 105 ? 11.762 1.449 10.485 1.00 94.06 105 LEU A O 1
ATOM 813 N N . ALA A 1 106 ? 9.817 0.363 10.202 1.00 91.81 106 ALA A N 1
ATOM 814 C CA . ALA A 1 106 ? 10.062 -0.046 8.820 1.00 91.81 106 ALA A CA 1
ATOM 815 C C . ALA A 1 106 ? 10.266 1.151 7.875 1.00 91.81 106 ALA A C 1
ATOM 817 O O . ALA A 1 106 ? 11.209 1.161 7.094 1.00 91.81 106 ALA A O 1
ATOM 818 N N . LEU A 1 107 ? 9.453 2.206 7.999 1.00 92.31 107 LEU A N 1
ATOM 819 C CA . LEU A 1 107 ? 9.608 3.425 7.198 1.00 92.31 107 LEU A CA 1
ATOM 820 C C . LEU A 1 107 ? 10.965 4.094 7.438 1.00 92.31 107 LEU A C 1
ATOM 822 O O . LEU A 1 107 ? 11.586 4.589 6.499 1.00 92.31 107 LEU A O 1
ATOM 826 N N . ARG A 1 108 ? 11.438 4.089 8.688 1.00 91.31 108 ARG A N 1
ATOM 827 C CA . ARG A 1 108 ? 12.725 4.681 9.054 1.00 91.31 108 ARG A CA 1
ATOM 828 C C . ARG A 1 108 ? 13.906 3.829 8.599 1.00 91.31 108 ARG A C 1
ATOM 830 O O . ARG A 1 108 ? 14.829 4.375 8.001 1.00 91.31 108 ARG A O 1
ATOM 837 N N . ASP A 1 109 ? 13.887 2.541 8.923 1.00 90.00 109 ASP A N 1
ATOM 838 C CA . ASP A 1 109 ? 15.045 1.657 8.779 1.00 90.00 109 ASP A CA 1
ATOM 839 C C . ASP A 1 109 ? 15.105 1.007 7.390 1.00 90.00 109 ASP A C 1
ATOM 841 O O . ASP A 1 109 ? 16.195 0.822 6.857 1.00 90.00 109 ASP A O 1
ATOM 845 N N . GLY A 1 110 ? 13.950 0.695 6.794 1.00 84.50 110 GLY A N 1
ATOM 846 C CA . GLY A 1 110 ? 13.832 0.100 5.459 1.00 84.50 110 GLY A CA 1
ATOM 847 C C . GLY A 1 110 ? 13.790 1.139 4.339 1.00 84.50 110 GLY A C 1
ATOM 848 O O . GLY A 1 110 ? 14.503 1.005 3.352 1.00 84.50 110 GLY A O 1
ATOM 849 N N . CYS A 1 111 ? 13.014 2.218 4.507 1.00 87.06 111 CYS A N 1
ATOM 850 C CA . CYS A 1 111 ? 12.816 3.213 3.440 1.00 87.06 111 CYS A CA 1
ATOM 851 C C . CYS A 1 111 ? 13.626 4.511 3.619 1.00 87.06 111 CYS A C 1
ATOM 853 O O . CYS A 1 111 ? 13.587 5.386 2.756 1.00 87.06 111 CYS A O 1
ATOM 855 N N . GLY A 1 112 ? 14.310 4.703 4.754 1.00 86.88 112 GLY A N 1
ATOM 856 C CA . GLY A 1 112 ? 15.011 5.957 5.071 1.00 86.88 112 GLY A CA 1
ATOM 857 C C . GLY A 1 112 ? 14.086 7.160 5.325 1.00 86.88 112 GLY A C 1
ATOM 858 O O . GLY A 1 112 ? 14.554 8.293 5.494 1.00 86.88 112 GLY A O 1
ATOM 859 N N . LEU A 1 113 ? 12.770 6.940 5.387 1.00 89.00 113 LEU A N 1
ATOM 860 C CA . LEU A 1 113 ? 11.764 7.973 5.579 1.00 89.00 113 LEU A CA 1
ATOM 861 C C . LEU A 1 113 ? 11.568 8.241 7.076 1.00 89.00 113 LEU A C 1
ATOM 863 O O . LEU A 1 113 ? 11.089 7.399 7.834 1.00 89.00 113 LEU A O 1
ATOM 867 N N . LYS A 1 114 ? 11.885 9.460 7.523 1.00 88.75 114 LYS A N 1
ATOM 868 C CA . LYS A 1 114 ? 11.667 9.901 8.915 1.00 88.75 114 LYS A CA 1
ATOM 869 C C . LYS A 1 114 ? 10.189 10.224 9.169 1.00 88.75 114 LYS A C 1
ATOM 871 O O . LYS A 1 114 ? 9.831 11.378 9.392 1.00 88.75 114 LYS A O 1
ATOM 876 N N . ALA A 1 115 ? 9.342 9.203 9.115 1.00 87.25 115 ALA A N 1
ATOM 877 C CA . ALA A 1 115 ? 7.903 9.292 9.320 1.00 87.25 115 ALA A CA 1
ATOM 878 C C . ALA A 1 115 ? 7.460 8.486 10.548 1.00 87.25 115 ALA A C 1
ATOM 880 O O . ALA A 1 115 ? 8.107 7.519 10.940 1.00 87.25 115 ALA A O 1
ATOM 881 N N . ALA A 1 116 ? 6.338 8.891 11.145 1.00 91.88 116 ALA A N 1
ATOM 882 C CA . ALA A 1 116 ? 5.678 8.165 12.223 1.00 91.88 116 ALA A CA 1
ATOM 883 C C . ALA A 1 116 ? 4.278 7.743 11.772 1.00 91.88 116 ALA A C 1
ATOM 885 O O . ALA A 1 116 ? 3.479 8.575 11.338 1.00 91.88 116 ALA A O 1
ATOM 886 N N . ALA A 1 117 ? 3.984 6.453 11.892 1.00 94.00 117 ALA A N 1
ATOM 887 C CA . ALA A 1 117 ? 2.671 5.892 11.634 1.00 94.00 117 ALA A CA 1
ATOM 888 C C . ALA A 1 117 ? 1.876 5.798 12.942 1.00 94.00 117 ALA A C 1
ATOM 890 O O . ALA A 1 117 ? 2.374 5.341 13.972 1.00 94.00 117 ALA A O 1
ATOM 891 N N . LEU A 1 118 ? 0.617 6.229 12.893 1.00 94.56 118 LEU A N 1
ATOM 892 C CA . LEU A 1 118 ? -0.310 6.204 14.020 1.00 94.56 118 LEU A CA 1
ATOM 893 C C . LEU A 1 118 ? -1.623 5.572 13.566 1.00 94.56 118 LEU A C 1
ATOM 895 O O . LEU A 1 118 ? -2.192 5.989 12.557 1.00 94.56 118 LEU A O 1
ATOM 899 N N . ALA A 1 119 ? -2.128 4.608 14.334 1.00 94.50 119 ALA A N 1
ATOM 900 C CA . ALA A 1 119 ? -3.483 4.107 14.144 1.00 94.50 119 ALA A CA 1
ATOM 901 C C . ALA A 1 119 ? -4.472 5.206 14.564 1.00 94.50 119 ALA A C 1
ATOM 903 O O . ALA A 1 119 ? -4.483 5.613 15.726 1.00 94.50 119 ALA A O 1
ATOM 904 N N . ARG A 1 120 ? -5.255 5.723 13.609 1.00 92.81 120 ARG A N 1
ATOM 905 C CA . ARG A 1 120 ? -6.196 6.840 13.833 1.00 92.81 120 ARG A CA 1
ATOM 906 C C . ARG A 1 120 ? -7.656 6.417 13.876 1.00 92.81 120 ARG A C 1
ATOM 908 O O . ARG A 1 120 ? -8.450 7.062 14.548 1.00 92.81 120 ARG A O 1
ATOM 915 N N . ALA A 1 121 ? -8.002 5.369 13.145 1.00 90.69 121 ALA A N 1
ATOM 916 C CA . ALA A 1 121 ? -9.353 4.852 13.047 1.00 90.69 121 ALA A CA 1
ATOM 917 C C . ALA A 1 121 ? -9.296 3.344 12.806 1.00 90.69 121 ALA A C 1
ATOM 919 O O . ALA A 1 121 ? -8.335 2.838 12.226 1.00 90.69 121 ALA A O 1
ATOM 920 N N . SER A 1 122 ? -10.333 2.650 13.259 1.00 91.94 122 SER A N 1
ATOM 921 C CA . SER A 1 122 ? -10.585 1.244 12.971 1.00 91.94 122 SER A CA 1
ATOM 922 C C . SER A 1 122 ? -12.056 1.109 12.613 1.00 91.94 122 SER A C 1
ATOM 924 O O . SER A 1 122 ? -12.903 1.764 13.221 1.00 91.94 122 SER A O 1
ATOM 926 N N . ALA A 1 123 ? -12.380 0.264 11.646 1.00 91.56 123 ALA A N 1
ATOM 927 C CA . ALA A 1 123 ? -13.756 -0.005 11.264 1.00 91.56 123 ALA A CA 1
ATOM 928 C C . ALA A 1 123 ? -13.925 -1.473 10.879 1.00 91.56 123 ALA A C 1
ATOM 930 O O . ALA A 1 123 ? -12.972 -2.128 10.453 1.00 91.56 123 ALA A O 1
ATOM 931 N N . ARG A 1 124 ? -15.147 -1.982 11.024 1.00 91.69 124 ARG A N 1
ATOM 932 C CA . ARG A 1 124 ? -15.539 -3.325 10.610 1.00 91.69 124 ARG A CA 1
ATOM 933 C C . ARG A 1 124 ? -16.532 -3.223 9.461 1.00 91.69 124 ARG A C 1
ATOM 935 O O . ARG A 1 124 ? -17.532 -2.519 9.558 1.00 91.69 124 ARG A O 1
ATOM 942 N N . GLY A 1 125 ? -16.248 -3.926 8.375 1.00 89.94 125 GLY A N 1
ATOM 943 C CA . GLY A 1 125 ? -17.059 -3.875 7.167 1.00 89.94 125 GLY A CA 1
ATOM 944 C C . GLY A 1 125 ? -16.681 -4.964 6.174 1.00 89.94 125 GLY A C 1
ATOM 945 O O . GLY A 1 125 ? -15.889 -5.856 6.484 1.00 89.94 125 GLY A O 1
ATOM 946 N N . SER A 1 126 ? -17.267 -4.887 4.984 1.00 87.38 126 SER A N 1
ATOM 947 C CA . SER A 1 126 ? -16.901 -5.734 3.854 1.00 87.38 126 SER A CA 1
ATOM 948 C C . SER A 1 126 ? -15.583 -5.291 3.216 1.00 87.38 126 SER A C 1
ATOM 950 O O . SER A 1 126 ? -15.098 -4.178 3.425 1.00 87.38 126 SER A O 1
ATOM 952 N N . PHE A 1 127 ? -15.025 -6.169 2.384 1.00 82.81 127 PHE A N 1
ATOM 953 C CA . PHE A 1 127 ? -13.838 -5.889 1.582 1.00 82.81 127 PHE A CA 1
ATOM 954 C C . PHE A 1 127 ? -14.002 -4.630 0.713 1.00 82.81 127 PHE A C 1
ATOM 956 O O . PHE A 1 127 ? -13.166 -3.729 0.758 1.00 82.81 127 PHE A O 1
ATOM 963 N N . ASP A 1 128 ? -15.128 -4.516 0.003 1.00 82.69 128 ASP A N 1
ATOM 964 C CA . ASP A 1 128 ? -15.418 -3.375 -0.874 1.00 82.69 128 ASP A CA 1
ATOM 965 C C . ASP A 1 128 ? -15.481 -2.044 -0.109 1.00 82.69 128 ASP A C 1
ATOM 967 O O . ASP A 1 128 ? -15.037 -1.011 -0.610 1.00 82.69 128 ASP A O 1
ATOM 971 N N . GLN A 1 129 ? -15.981 -2.056 1.134 1.00 84.81 129 GLN A N 1
ATOM 972 C CA . GLN A 1 129 ? -15.992 -0.869 1.997 1.00 84.81 129 GLN A CA 1
ATOM 973 C C . GLN A 1 129 ? -14.576 -0.437 2.405 1.00 84.81 129 GLN A C 1
ATOM 975 O O . GLN A 1 129 ? -14.333 0.756 2.571 1.00 84.81 129 GLN A O 1
ATOM 980 N N . GLY A 1 130 ? -13.642 -1.384 2.543 1.00 80.31 130 GLY A N 1
ATOM 981 C CA . GLY A 1 130 ? -12.229 -1.095 2.799 1.00 80.31 130 GLY A CA 1
ATOM 982 C C . GLY A 1 130 ? -11.504 -0.492 1.592 1.00 80.31 130 GLY A C 1
ATOM 983 O O . GLY A 1 130 ? -10.595 0.322 1.764 1.00 80.31 130 GLY A O 1
ATOM 984 N N . LEU A 1 131 ? -11.926 -0.837 0.372 1.00 79.12 131 LEU A N 1
ATOM 985 C CA . LEU A 1 131 ? -11.374 -0.265 -0.859 1.00 79.12 131 LEU A CA 1
ATOM 986 C C . LEU A 1 131 ? -11.965 1.115 -1.177 1.00 79.12 131 LEU A C 1
ATOM 988 O O . LEU A 1 131 ? -11.274 1.973 -1.721 1.00 79.12 131 LEU A O 1
ATOM 992 N N . ALA A 1 132 ? -13.217 1.359 -0.784 1.00 77.44 132 ALA A N 1
ATOM 993 C CA . ALA A 1 132 ? -13.917 2.634 -0.941 1.00 77.44 132 ALA A CA 1
ATOM 994 C C . ALA A 1 132 ? -13.448 3.717 0.059 1.00 77.44 132 ALA A C 1
ATOM 996 O O . ALA A 1 132 ? -14.260 4.441 0.639 1.00 77.44 132 ALA A O 1
ATOM 997 N N . THR A 1 133 ? -12.137 3.831 0.279 1.00 72.50 133 THR A N 1
ATOM 998 C CA . THR A 1 133 ? -11.526 4.853 1.140 1.00 72.50 133 THR A CA 1
ATOM 999 C C . THR A 1 133 ? -10.963 6.005 0.314 1.00 72.50 133 THR A C 1
ATOM 1001 O O . THR A 1 133 ? -10.618 5.847 -0.854 1.00 72.50 133 THR A O 1
ATOM 1004 N N . GLU A 1 134 ? -10.796 7.174 0.938 1.00 71.81 134 GLU A N 1
ATOM 1005 C CA . GLU A 1 134 ? -10.196 8.359 0.298 1.00 71.81 134 GLU A CA 1
ATOM 1006 C C . GLU A 1 134 ? -8.719 8.161 -0.105 1.00 71.81 134 GLU A C 1
ATOM 1008 O O . GLU A 1 134 ? -8.141 9.001 -0.790 1.00 71.81 134 GLU A O 1
ATOM 1013 N N . CYS A 1 135 ? -8.092 7.058 0.324 1.00 73.94 135 CYS A N 1
ATOM 1014 C CA . CYS A 1 135 ? -6.706 6.728 -0.001 1.00 73.94 135 CYS A CA 1
ATOM 1015 C C . CYS A 1 135 ? -6.543 6.036 -1.360 1.00 73.94 135 CYS A C 1
ATOM 1017 O O . CYS A 1 135 ? -5.449 6.097 -1.922 1.00 73.94 135 CYS A O 1
ATOM 1019 N N . ALA A 1 136 ? -7.589 5.382 -1.876 1.00 74.62 136 ALA A N 1
ATOM 1020 C CA . ALA A 1 136 ? -7.541 4.677 -3.151 1.00 74.62 136 ALA A CA 1
ATOM 1021 C C . ALA A 1 136 ? -7.791 5.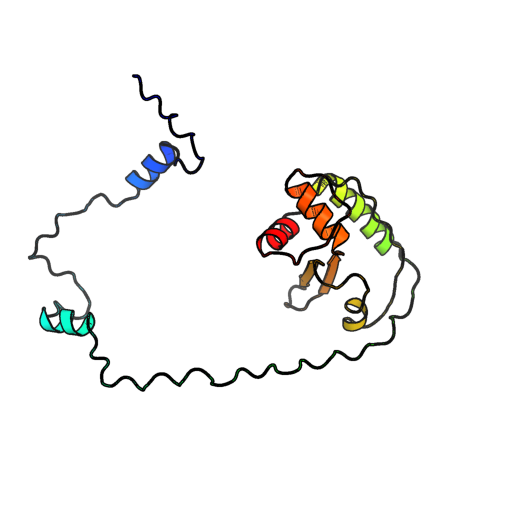658 -4.309 1.00 74.62 136 ALA A C 1
ATOM 1023 O O . ALA A 1 136 ? -8.821 6.329 -4.363 1.00 74.62 136 ALA A O 1
ATOM 1024 N N . GLY A 1 137 ? -6.843 5.766 -5.244 1.00 78.31 137 GLY A N 1
ATOM 1025 C CA . GLY A 1 137 ? -6.951 6.699 -6.364 1.00 78.31 137 GLY A CA 1
ATOM 1026 C C . GLY A 1 137 ? -5.724 6.734 -7.272 1.00 78.31 137 GLY A C 1
ATOM 1027 O O . GLY A 1 137 ? -4.804 5.925 -7.169 1.00 78.31 137 GLY A O 1
ATOM 1028 N N . ARG A 1 138 ? -5.683 7.695 -8.200 1.00 84.56 138 ARG A N 1
ATOM 1029 C CA . ARG A 1 138 ? -4.529 7.848 -9.097 1.00 84.56 138 ARG A CA 1
ATOM 1030 C C . ARG A 1 138 ? -3.257 8.099 -8.279 1.00 84.56 138 ARG A C 1
ATOM 1032 O O . ARG A 1 138 ? -3.197 9.045 -7.500 1.00 84.56 138 ARG A O 1
ATOM 1039 N N . GLY A 1 139 ? -2.249 7.257 -8.490 1.00 87.56 139 GLY A N 1
ATOM 1040 C CA . GLY A 1 139 ? -0.971 7.334 -7.781 1.00 87.56 139 GLY A CA 1
ATOM 1041 C C . GLY A 1 139 ? -0.928 6.576 -6.450 1.00 87.56 139 GLY A C 1
ATOM 1042 O O . GLY A 1 139 ? 0.145 6.494 -5.865 1.00 87.56 139 GLY A O 1
ATOM 1043 N N . SER A 1 140 ? -2.043 6.006 -5.969 1.00 91.25 140 SER A N 1
ATOM 1044 C CA . SER A 1 140 ? -2.022 5.107 -4.806 1.00 91.25 140 SER A CA 1
ATOM 1045 C C . SER A 1 140 ? -1.457 3.740 -5.181 1.00 91.25 140 SER A C 1
ATOM 1047 O O . SER A 1 140 ? -1.721 3.255 -6.283 1.00 91.25 140 SER A O 1
ATOM 1049 N N . ALA A 1 141 ? -0.757 3.098 -4.249 1.00 92.19 141 ALA A N 1
ATOM 1050 C CA . ALA A 1 141 ? -0.305 1.718 -4.397 1.00 92.19 141 ALA A CA 1
ATOM 1051 C C . ALA A 1 141 ? -1.154 0.784 -3.533 1.00 92.19 141 ALA A C 1
ATOM 1053 O O . ALA A 1 141 ? -1.561 1.148 -2.429 1.00 92.19 141 ALA A O 1
ATOM 1054 N N . ILE A 1 142 ? -1.420 -0.419 -4.032 1.00 91.62 142 ILE A N 1
ATOM 1055 C CA . ILE A 1 142 ? -2.198 -1.434 -3.323 1.00 91.62 142 ILE A CA 1
ATOM 1056 C C . ILE A 1 142 ? -1.388 -2.727 -3.329 1.00 91.62 142 ILE A C 1
ATOM 1058 O O . ILE A 1 142 ? -1.181 -3.315 -4.386 1.00 91.62 142 ILE A O 1
ATOM 1062 N N . ALA A 1 143 ? -0.943 -3.161 -2.151 1.00 91.38 143 ALA A N 1
ATOM 1063 C CA . ALA A 1 143 ? -0.290 -4.450 -1.967 1.00 91.38 143 ALA A CA 1
ATOM 1064 C C . ALA A 1 143 ? -1.308 -5.471 -1.448 1.00 91.38 143 ALA A C 1
ATOM 1066 O O . ALA A 1 143 ? -1.963 -5.240 -0.429 1.00 91.38 143 ALA A O 1
ATOM 1067 N N . CYS A 1 144 ? -1.437 -6.596 -2.149 1.00 91.50 144 CYS A N 1
ATOM 1068 C CA . CYS A 1 144 ? -2.337 -7.690 -1.795 1.00 91.50 144 CYS A CA 1
ATOM 1069 C C . CYS A 1 144 ? -1.524 -8.874 -1.270 1.00 91.50 144 CYS A C 1
ATOM 1071 O O . CYS A 1 144 ? -0.621 -9.356 -1.948 1.00 91.50 144 CYS A O 1
ATOM 1073 N N . TYR A 1 145 ? -1.873 -9.372 -0.088 1.00 91.31 145 TYR A N 1
ATOM 1074 C CA . TYR A 1 145 ? -1.217 -10.517 0.538 1.00 91.31 145 TYR A CA 1
ATOM 1075 C C . TYR A 1 145 ? -2.169 -11.707 0.527 1.00 91.31 145 TYR A C 1
ATOM 1077 O O . TYR A 1 145 ? -3.249 -11.647 1.119 1.00 91.31 145 TYR A O 1
ATOM 1085 N N . SER A 1 146 ? -1.782 -12.783 -0.154 1.00 93.06 146 SER A N 1
ATOM 1086 C CA . SER A 1 146 ? -2.598 -13.989 -0.278 1.00 93.06 146 SER A CA 1
ATOM 1087 C C . SER A 1 146 ? -2.362 -14.975 0.866 1.00 93.06 146 SER A C 1
ATOM 1089 O O . SER A 1 146 ? -1.230 -15.182 1.306 1.00 93.06 146 SER A O 1
ATOM 1091 N N . ALA A 1 147 ? -3.424 -15.649 1.301 1.00 91.12 147 ALA A N 1
ATOM 1092 C CA . ALA A 1 147 ? -3.316 -16.869 2.093 1.00 91.12 147 ALA A CA 1
ATOM 1093 C C . ALA A 1 147 ? -2.730 -18.020 1.241 1.00 91.12 147 ALA A C 1
ATOM 1095 O O . ALA A 1 147 ? -2.757 -17.948 0.010 1.00 91.12 147 ALA A O 1
ATOM 1096 N N . PRO A 1 148 ? -2.277 -19.132 1.856 1.00 86.69 148 PRO A N 1
ATOM 1097 C CA . PRO A 1 148 ? -1.768 -20.305 1.131 1.00 86.69 148 PRO A CA 1
ATOM 1098 C C . PRO A 1 148 ? -2.728 -20.909 0.085 1.00 86.69 148 PRO A C 1
ATOM 1100 O O . PRO A 1 148 ? -2.286 -21.664 -0.772 1.00 86.69 148 PRO A O 1
ATOM 1103 N N . GLY A 1 149 ? -4.026 -20.583 0.142 1.00 87.81 149 GLY A N 1
ATOM 1104 C CA . GLY A 1 149 ? -5.043 -21.002 -0.831 1.00 87.81 149 GLY A CA 1
ATOM 1105 C C . GLY A 1 149 ? -5.236 -20.065 -2.033 1.00 87.81 149 GLY A C 1
ATOM 1106 O O . GLY A 1 149 ? -6.109 -20.325 -2.851 1.00 87.81 149 GLY A O 1
ATOM 1107 N N . GLY A 1 150 ? -4.468 -18.976 -2.143 1.00 86.00 150 GLY A N 1
ATOM 1108 C CA . GLY A 1 150 ? -4.555 -18.014 -3.253 1.00 86.00 150 GLY A CA 1
ATOM 1109 C C . GLY A 1 150 ? -5.589 -16.896 -3.070 1.00 86.00 150 GLY A C 1
ATOM 1110 O O . GLY A 1 150 ? -5.586 -15.933 -3.832 1.00 86.00 150 GLY A O 1
ATOM 1111 N N . GLU A 1 151 ? -6.435 -16.967 -2.041 1.00 88.06 151 GLU A N 1
ATOM 1112 C CA . GLU A 1 151 ? -7.355 -15.882 -1.681 1.00 88.06 151 GLU A CA 1
ATOM 1113 C C . GLU A 1 151 ? -6.607 -14.710 -1.028 1.00 88.06 151 GLU A C 1
ATOM 1115 O O . GLU A 1 151 ? -5.677 -14.917 -0.243 1.00 88.06 151 GLU A O 1
ATOM 1120 N N . ILE A 1 152 ? -7.021 -13.472 -1.318 1.00 87.19 152 ILE A N 1
ATOM 1121 C CA . ILE A 1 152 ? -6.454 -12.267 -0.694 1.00 87.19 152 ILE A CA 1
ATOM 1122 C C . ILE A 1 152 ? -6.862 -12.240 0.785 1.00 87.19 152 ILE A C 1
ATOM 1124 O O . ILE A 1 152 ? -8.033 -12.069 1.113 1.00 87.19 152 ILE A O 1
ATOM 1128 N N . ALA A 1 153 ? -5.885 -12.386 1.680 1.00 89.25 153 ALA A N 1
ATOM 1129 C CA . ALA A 1 153 ? -6.081 -12.397 3.128 1.00 89.25 153 ALA A CA 1
ATOM 1130 C C . ALA A 1 153 ? -5.975 -11.000 3.750 1.00 89.25 153 ALA A C 1
ATOM 1132 O O . ALA A 1 153 ? -6.611 -10.715 4.764 1.00 89.25 153 ALA A O 1
ATOM 1133 N N . ALA A 1 154 ? -5.152 -10.132 3.161 1.00 89.81 154 ALA A N 1
ATOM 1134 C CA . ALA A 1 154 ? -4.975 -8.760 3.609 1.00 89.81 154 ALA A CA 1
ATOM 1135 C C . ALA A 1 154 ? -4.597 -7.844 2.444 1.00 89.81 154 ALA A C 1
ATOM 1137 O O . ALA A 1 154 ? -3.984 -8.272 1.466 1.00 89.81 154 ALA A O 1
ATOM 1138 N N . MET A 1 155 ? -4.922 -6.563 2.586 1.00 90.94 155 MET A N 1
ATOM 1139 C CA . MET A 1 155 ? -4.492 -5.514 1.671 1.00 90.94 155 MET A CA 1
ATOM 1140 C C . MET A 1 155 ? -3.876 -4.361 2.446 1.00 90.94 155 MET A C 1
ATOM 1142 O O . MET A 1 155 ? -4.362 -3.989 3.515 1.00 90.94 155 MET A O 1
ATOM 1146 N N . LEU A 1 156 ? -2.842 -3.765 1.866 1.00 91.00 156 LEU A N 1
ATOM 1147 C CA . LEU A 1 156 ? -2.267 -2.507 2.308 1.00 91.00 156 LEU A CA 1
ATOM 1148 C C . LEU A 1 156 ? -2.448 -1.476 1.195 1.00 91.00 156 LEU A C 1
ATOM 1150 O O . LEU A 1 156 ? -1.881 -1.617 0.114 1.00 91.00 156 LEU A O 1
ATOM 1154 N N . VAL A 1 157 ? -3.239 -0.440 1.469 1.00 91.69 157 VAL A N 1
ATOM 1155 C CA . VAL A 1 157 ? -3.436 0.691 0.556 1.00 91.69 157 VAL A CA 1
ATOM 1156 C C . VAL A 1 157 ? -2.551 1.844 1.011 1.00 91.69 157 VAL A C 1
ATOM 1158 O O . VAL A 1 157 ? -2.669 2.329 2.136 1.00 91.69 157 VAL A O 1
ATOM 1161 N N . ILE A 1 158 ? -1.664 2.284 0.128 1.00 91.69 158 ILE A N 1
ATOM 1162 C CA . ILE A 1 158 ? -0.717 3.373 0.349 1.00 91.69 158 ILE A CA 1
ATOM 1163 C C . ILE A 1 158 ? -1.217 4.586 -0.434 1.00 91.69 158 ILE A C 1
ATOM 1165 O O . ILE A 1 158 ? -1.393 4.518 -1.652 1.00 91.69 158 ILE A O 1
ATOM 1169 N N . SER A 1 159 ? -1.439 5.705 0.260 1.00 91.06 159 SER A N 1
ATOM 1170 C CA . SER A 1 159 ? -1.874 6.950 -0.379 1.00 91.06 159 SER A CA 1
ATOM 1171 C C . SER A 1 159 ? -0.859 7.424 -1.418 1.00 91.06 159 SER A C 1
ATOM 1173 O O . SER A 1 159 ? 0.342 7.194 -1.284 1.00 91.06 159 SER A O 1
ATOM 1175 N N . ALA A 1 160 ? -1.322 8.171 -2.421 1.00 91.44 160 ALA A N 1
ATOM 1176 C CA . ALA A 1 160 ? -0.447 8.696 -3.468 1.00 91.44 160 ALA A CA 1
ATOM 1177 C C . ALA A 1 160 ? 0.689 9.587 -2.927 1.00 91.44 160 ALA A C 1
ATOM 1179 O O . ALA A 1 160 ? 1.812 9.560 -3.429 1.00 91.44 160 ALA A O 1
ATOM 1180 N N . SER A 1 161 ? 0.419 10.321 -1.846 1.00 90.56 161 SER A N 1
ATOM 1181 C CA . SER A 1 161 ? 1.414 11.127 -1.138 1.00 90.56 161 SER A CA 1
ATOM 1182 C C . SER A 1 161 ? 2.509 10.294 -0.482 1.00 90.56 161 SER A C 1
ATOM 1184 O O . SER A 1 161 ? 3.684 10.642 -0.594 1.00 90.56 161 SER A O 1
ATOM 1186 N N . LEU A 1 162 ? 2.143 9.190 0.171 1.00 90.75 162 LEU A N 1
ATOM 1187 C CA . LEU A 1 162 ? 3.107 8.302 0.806 1.00 90.75 162 LEU A CA 1
ATOM 1188 C C . LEU A 1 162 ? 3.874 7.489 -0.241 1.00 90.75 162 LEU A C 1
ATOM 1190 O O . LEU A 1 162 ? 5.089 7.384 -0.135 1.00 90.75 162 LEU A O 1
ATOM 1194 N N . ALA A 1 163 ? 3.199 6.991 -1.279 1.00 92.56 163 ALA A N 1
ATOM 1195 C CA . ALA A 1 163 ? 3.839 6.271 -2.378 1.00 92.56 163 ALA A CA 1
ATOM 1196 C C . ALA A 1 163 ? 4.896 7.143 -3.077 1.00 92.56 163 ALA A C 1
ATOM 1198 O O . ALA A 1 163 ? 6.037 6.717 -3.225 1.00 92.56 163 ALA A O 1
ATOM 1199 N N . ASN A 1 164 ? 4.562 8.393 -3.419 1.00 92.19 164 ASN A N 1
ATOM 1200 C CA . ASN A 1 164 ? 5.525 9.316 -4.025 1.00 92.19 164 ASN A CA 1
ATOM 1201 C C . ASN A 1 164 ? 6.704 9.618 -3.090 1.00 92.19 164 ASN A C 1
ATOM 1203 O O . ASN A 1 164 ? 7.847 9.619 -3.531 1.00 92.19 164 ASN A O 1
ATOM 1207 N N . ALA A 1 165 ? 6.436 9.832 -1.797 1.00 91.88 165 ALA A N 1
ATOM 1208 C CA . ALA A 1 165 ? 7.491 10.058 -0.814 1.00 91.88 165 ALA A CA 1
ATOM 1209 C C . ALA A 1 165 ? 8.459 8.869 -0.731 1.00 91.88 165 ALA A C 1
ATOM 1211 O O . ALA A 1 165 ? 9.665 9.088 -0.703 1.00 91.88 165 ALA A O 1
ATOM 1212 N N . LEU A 1 166 ? 7.937 7.637 -0.734 1.00 92.38 166 LEU A N 1
ATOM 1213 C CA . LEU A 1 166 ? 8.730 6.406 -0.707 1.00 92.38 166 LEU A CA 1
ATOM 1214 C C . LEU A 1 166 ? 9.593 6.248 -1.963 1.00 92.38 166 LEU A C 1
ATOM 1216 O O . LEU A 1 166 ? 10.788 5.973 -1.854 1.00 92.38 166 LEU A O 1
ATOM 1220 N N . ILE A 1 167 ? 9.015 6.486 -3.141 1.00 92.31 167 ILE A N 1
ATOM 1221 C CA . ILE A 1 167 ? 9.734 6.422 -4.420 1.00 92.31 167 ILE A CA 1
ATOM 1222 C C . ILE A 1 167 ? 10.844 7.473 -4.460 1.00 92.31 167 ILE A C 1
ATOM 1224 O O . ILE A 1 167 ? 11.991 7.147 -4.753 1.00 92.31 167 ILE A O 1
ATOM 1228 N N . GLU A 1 168 ? 10.541 8.725 -4.108 1.00 91.44 168 GLU A N 1
ATOM 1229 C CA . GLU A 1 168 ? 11.541 9.793 -4.086 1.00 91.44 168 GLU A CA 1
ATOM 1230 C C . GLU A 1 168 ? 12.681 9.466 -3.119 1.00 91.44 168 GLU A C 1
ATOM 1232 O O . GLU A 1 168 ? 13.842 9.650 -3.480 1.00 91.44 168 GLU A O 1
ATOM 1237 N N . THR A 1 169 ? 12.383 8.926 -1.931 1.00 91.12 169 THR A N 1
ATOM 1238 C CA . THR A 1 169 ? 13.427 8.487 -0.995 1.00 91.12 169 THR A CA 1
ATOM 1239 C C . THR A 1 169 ? 14.257 7.325 -1.534 1.00 91.12 169 THR A C 1
ATOM 1241 O O . THR A 1 169 ? 15.478 7.353 -1.391 1.00 91.12 169 THR A O 1
ATOM 1244 N N . ALA A 1 170 ? 13.639 6.348 -2.206 1.00 90.50 170 ALA A N 1
ATOM 1245 C CA . ALA A 1 170 ? 14.348 5.222 -2.816 1.00 90.50 170 ALA A CA 1
ATOM 1246 C C . ALA A 1 170 ? 15.277 5.674 -3.955 1.00 90.50 170 ALA A C 1
ATOM 1248 O O . ALA A 1 170 ? 16.368 5.135 -4.122 1.00 90.50 170 ALA A O 1
ATOM 1249 N N . CYS A 1 171 ? 14.896 6.723 -4.687 1.00 89.94 171 CYS A N 1
ATOM 1250 C CA . CYS A 1 171 ? 15.736 7.357 -5.703 1.00 89.94 171 CYS A CA 1
ATOM 1251 C C . CYS A 1 171 ? 16.797 8.322 -5.124 1.00 89.94 171 CYS A C 1
ATOM 1253 O O . CYS A 1 171 ? 17.478 9.003 -5.890 1.00 89.94 171 CYS A O 1
ATOM 1255 N N . GLY A 1 172 ? 16.942 8.426 -3.796 1.00 89.06 172 GLY A N 1
ATOM 1256 C CA . GLY A 1 172 ? 17.894 9.332 -3.135 1.00 89.06 172 GLY A CA 1
ATOM 1257 C C . GLY A 1 172 ? 17.452 10.803 -3.080 1.00 89.06 172 GLY A C 1
ATOM 1258 O O . GLY A 1 172 ? 18.232 11.681 -2.700 1.00 89.06 172 GLY A O 1
ATOM 1259 N N . GLY A 1 173 ? 16.206 11.086 -3.457 1.00 87.25 173 GLY A N 1
ATOM 1260 C CA . GLY A 1 173 ? 15.572 12.396 -3.389 1.00 87.25 173 GLY A CA 1
ATOM 1261 C C . GLY A 1 173 ? 15.003 12.727 -2.006 1.00 87.25 173 GLY A C 1
ATOM 1262 O O . GLY A 1 173 ? 15.081 11.955 -1.050 1.00 87.25 173 GLY A O 1
ATOM 1263 N N . LYS A 1 174 ? 14.415 13.923 -1.892 1.00 85.56 174 LYS A N 1
ATOM 1264 C CA . LYS A 1 174 ? 13.684 14.358 -0.693 1.00 85.56 174 LYS A CA 1
ATOM 1265 C C . LYS A 1 174 ? 12.191 14.390 -1.000 1.00 85.56 174 LYS A C 1
ATOM 1267 O O . LYS A 1 174 ? 11.854 14.971 -2.026 1.00 85.56 174 LYS A O 1
ATOM 1272 N N . PRO A 1 175 ? 11.331 13.886 -0.096 1.00 83.81 175 PRO A N 1
ATOM 1273 C CA . PRO A 1 175 ? 9.892 13.861 -0.304 1.00 83.81 175 PRO A CA 1
ATOM 1274 C C . PRO A 1 175 ? 9.342 15.277 -0.513 1.00 83.81 175 PRO A C 1
ATOM 1276 O O . PRO A 1 175 ? 9.452 16.133 0.372 1.00 83.81 175 PRO A O 1
ATOM 1279 N N . THR A 1 176 ? 8.751 15.526 -1.678 1.00 79.44 176 THR A N 1
ATOM 1280 C CA . THR A 1 176 ? 8.126 16.797 -2.044 1.00 79.44 176 THR A CA 1
ATOM 1281 C C . THR A 1 176 ? 6.606 16.738 -1.900 1.00 79.44 176 THR A C 1
ATOM 1283 O O . THR A 1 176 ? 5.956 15.715 -2.114 1.00 79.44 176 THR A O 1
ATOM 1286 N N . GLN A 1 177 ? 6.016 17.865 -1.500 1.00 69.81 177 GLN A N 1
ATOM 1287 C CA . GLN A 1 177 ? 4.567 18.062 -1.518 1.00 69.81 177 GLN A CA 1
ATOM 1288 C C . GLN A 1 177 ? 4.208 18.521 -2.940 1.00 69.81 177 GLN A C 1
ATOM 1290 O O . GLN A 1 177 ? 4.459 19.673 -3.291 1.00 69.81 177 GLN A O 1
ATOM 1295 N N . GLY A 1 178 ? 3.704 17.620 -3.785 1.00 66.00 178 GLY A N 1
ATOM 1296 C CA . GLY A 1 178 ? 3.515 17.888 -5.214 1.00 66.00 178 GLY A CA 1
ATOM 1297 C C . GLY A 1 178 ? 2.435 17.036 -5.880 1.00 66.00 178 GLY A C 1
ATOM 1298 O O . GLY A 1 178 ? 1.769 16.228 -5.236 1.00 66.00 178 GLY A O 1
ATOM 1299 N N . HIS A 1 179 ? 2.253 17.246 -7.187 1.00 67.56 179 HIS A N 1
ATOM 1300 C CA . HIS A 1 179 ? 1.267 16.528 -7.998 1.00 67.56 179 HIS A CA 1
ATOM 1301 C C . HIS A 1 179 ? 1.612 15.039 -8.087 1.00 67.56 179 HIS A C 1
ATOM 1303 O O . HIS A 1 179 ? 2.694 14.671 -8.540 1.00 67.56 179 HIS A O 1
ATOM 1309 N N . HIS A 1 180 ? 0.666 14.178 -7.714 1.00 79.19 180 HIS A N 1
ATOM 1310 C CA . HIS A 1 180 ? 0.845 12.734 -7.803 1.00 79.19 180 HIS A CA 1
ATOM 1311 C C . HIS A 1 180 ? 0.572 12.242 -9.228 1.00 79.19 180 HIS A C 1
ATOM 1313 O O . HIS A 1 180 ? -0.535 12.386 -9.756 1.00 79.19 180 HIS A O 1
ATOM 1319 N N . ARG A 1 181 ? 1.594 11.661 -9.865 1.00 86.25 181 ARG A N 1
ATOM 1320 C CA . ARG A 1 181 ? 1.449 10.990 -11.163 1.00 86.25 181 ARG A CA 1
ATOM 1321 C C . ARG A 1 181 ? 0.887 9.577 -10.989 1.00 86.25 181 ARG A C 1
ATOM 1323 O O . ARG A 1 181 ? 0.850 9.037 -9.888 1.00 86.25 181 ARG A O 1
ATOM 1330 N N . ALA A 1 182 ? 0.445 8.972 -12.091 1.00 89.62 182 ALA A N 1
ATOM 1331 C CA . ALA A 1 182 ? 0.152 7.540 -12.090 1.00 89.62 182 ALA A CA 1
ATOM 1332 C C . ALA A 1 182 ? 1.455 6.749 -11.890 1.00 89.62 182 ALA A C 1
ATOM 1334 O O . ALA A 1 182 ? 2.482 7.133 -12.452 1.00 89.62 182 ALA A O 1
ATOM 1335 N N . LEU A 1 183 ? 1.397 5.673 -11.103 1.00 90.81 183 LEU A N 1
ATOM 1336 C CA . LEU A 1 183 ? 2.547 4.806 -10.857 1.00 90.81 183 LEU A CA 1
ATOM 1337 C C . LEU A 1 183 ? 2.918 4.061 -12.140 1.00 90.81 183 LEU A C 1
ATOM 1339 O O . LEU A 1 183 ? 2.062 3.467 -12.797 1.00 90.81 183 LEU A O 1
ATOM 1343 N N . THR A 1 184 ? 4.195 4.113 -12.497 1.00 93.38 184 THR A N 1
ATOM 1344 C CA . THR A 1 184 ? 4.768 3.314 -13.582 1.00 93.38 184 THR A CA 1
ATOM 1345 C C . THR A 1 184 ? 5.116 1.903 -13.085 1.00 93.38 184 THR A C 1
ATOM 1347 O O . THR A 1 184 ? 5.221 1.688 -11.876 1.00 93.38 184 THR A O 1
ATOM 1350 N N . PRO A 1 185 ? 5.358 0.926 -13.978 1.00 93.25 185 PRO A N 1
ATOM 1351 C CA . PRO A 1 185 ? 5.827 -0.400 -13.565 1.00 93.25 185 PRO A CA 1
ATOM 1352 C C . PRO A 1 185 ? 7.132 -0.362 -12.755 1.00 93.25 185 PRO A C 1
ATOM 1354 O O . PRO A 1 185 ? 7.310 -1.153 -11.835 1.00 93.25 185 PRO A O 1
ATOM 1357 N N . MET A 1 186 ? 8.024 0.589 -13.054 1.00 93.06 186 MET A N 1
ATOM 1358 C CA . MET A 1 186 ? 9.253 0.796 -12.282 1.00 93.06 186 MET A CA 1
ATOM 1359 C C . MET A 1 186 ? 8.953 1.337 -10.879 1.00 93.06 186 MET A C 1
ATOM 1361 O O . MET A 1 186 ? 9.547 0.869 -9.914 1.00 93.06 186 MET A O 1
ATOM 1365 N N . ASP A 1 187 ? 8.000 2.266 -10.754 1.00 93.62 187 ASP A N 1
ATOM 1366 C CA . ASP A 1 187 ? 7.551 2.762 -9.447 1.00 93.62 187 ASP A CA 1
ATOM 1367 C C . ASP A 1 187 ? 6.968 1.614 -8.597 1.00 93.62 187 ASP A C 1
ATOM 1369 O O . ASP A 1 187 ? 7.238 1.533 -7.402 1.00 93.62 187 ASP A O 1
ATOM 1373 N N . ALA A 1 188 ? 6.210 0.696 -9.210 1.00 91.25 188 ALA A N 1
ATOM 1374 C CA . ALA A 1 188 ? 5.671 -0.480 -8.526 1.00 91.25 188 ALA A CA 1
ATOM 1375 C C . ALA A 1 188 ? 6.775 -1.440 -8.052 1.00 91.25 188 ALA A C 1
ATOM 1377 O O . ALA A 1 188 ? 6.748 -1.866 -6.901 1.00 91.25 188 ALA A O 1
ATOM 1378 N N . ALA A 1 189 ? 7.772 -1.720 -8.898 1.00 91.88 189 ALA A N 1
ATOM 1379 C CA . ALA A 1 189 ? 8.913 -2.561 -8.532 1.00 91.88 189 ALA A CA 1
ATOM 1380 C C . ALA A 1 189 ? 9.759 -1.943 -7.404 1.00 91.88 189 ALA A C 1
ATOM 1382 O O . ALA A 1 189 ? 10.221 -2.652 -6.513 1.00 91.88 189 ALA A O 1
ATOM 1383 N N . LEU A 1 190 ? 9.936 -0.616 -7.408 1.00 92.12 190 LEU A N 1
ATOM 1384 C CA . LEU A 1 190 ? 10.603 0.092 -6.312 1.00 92.12 190 LEU A CA 1
ATOM 1385 C C . LEU A 1 190 ? 9.826 -0.049 -5.004 1.00 92.12 190 LEU A C 1
ATOM 1387 O O . LEU A 1 190 ? 10.427 -0.317 -3.972 1.00 92.12 190 LEU A O 1
ATOM 1391 N N . LEU A 1 191 ? 8.502 0.111 -5.044 1.00 92.56 191 LEU A N 1
ATOM 1392 C CA . LEU A 1 191 ? 7.650 -0.033 -3.863 1.00 92.56 191 LEU A CA 1
ATOM 1393 C C . LEU A 1 191 ? 7.595 -1.469 -3.330 1.00 92.56 191 LEU A C 1
ATOM 1395 O O . LEU A 1 191 ? 7.408 -1.645 -2.133 1.00 92.56 191 LEU A O 1
ATOM 1399 N N . GLU A 1 192 ? 7.749 -2.480 -4.184 1.00 91.06 192 GLU A N 1
ATOM 1400 C CA . GLU A 1 192 ? 7.816 -3.887 -3.772 1.00 91.06 192 GLU A CA 1
ATOM 1401 C C . GLU A 1 192 ? 9.128 -4.229 -3.046 1.00 91.06 192 GLU A C 1
ATOM 1403 O O . GLU A 1 192 ? 9.140 -5.080 -2.159 1.00 91.06 192 GLU A O 1
ATOM 1408 N N . GLY A 1 193 ? 10.230 -3.564 -3.405 1.00 85.50 193 GLY A N 1
ATOM 1409 C CA . GLY A 1 193 ? 11.543 -3.782 -2.791 1.00 85.50 193 GLY A CA 1
ATOM 1410 C C . GLY A 1 193 ? 11.754 -3.099 -1.433 1.00 85.50 193 GLY A C 1
ATOM 1411 O O . GLY A 1 193 ? 12.800 -3.322 -0.818 1.00 85.50 193 GLY A O 1
ATOM 1412 N N . LEU A 1 194 ? 10.808 -2.261 -0.993 1.00 83.38 194 LEU A N 1
ATOM 1413 C CA . LEU A 1 194 ? 10.838 -1.486 0.258 1.00 83.38 194 LEU A CA 1
ATOM 1414 C C . LEU A 1 194 ? 10.075 -2.190 1.388 1.00 83.38 194 LEU A C 1
ATOM 1416 O O . LEU A 1 194 ? 10.585 -2.153 2.532 1.00 83.38 194 LEU A O 1
#